Protein AF-A0A357B2I8-F1 (afdb_monomer_lite)

Secondary structure (DSSP, 8-state):
-EEEEEEEE-TT-SS---TT-EEEEEE-TT-SEEEEEEEEEETTTTEEEEEEEEE-SS-STT-EEEEEEEEEEEEEEE---EE----HHHHHHHS-EESPPPSSTTPPPSS-PPP---EE-TTTSSEEEEEEEEETTEEEEEEEEETTSTT--STTTEEEEEE-TT--EEPPPS-EEEEEE-TTSSPPPTTPPPSEEEEEEEE-S-TT--TT-EEEEEEEEEEEEEEEEEEEEESTT----EEEEEEEEETTEEEEEEEEEEETTEEEEEE---S-HHHHHGGGGS-EEEEESS--EE--EEEEEE-STTSPEEEEEE-SS---TTTEEEEEETTEEEE--

Sequence (341 aa):
MAVLYVTLEDTEHLGRVTEDTQLGFTANFMVQSMSYEMIYFDSESGIAAYQIRLGTDDTFNGQSLTLQIGSMRYGGNDLGEIRMGIDLAEAAAEGEHIGEPYSSSIQAPSESLTPGHMADISGTKSAWVSAIGVDHGYLTIQIGQTANSSRFISLYNIRPYLLDADGNRIEPKTFSTGFSTNENLQRPEEGQQSVYDFSEYYFDVDINELDGYTLCFEGTKWNVVTGDWNLDVDFDNLPKTREVTADITVGDVQMTDVVLTISPLGMTLTGNGPLDFDYYCAPMTVNTVLETTDVDIELQSRSGSRSNPEGPFELIWHASAAVDMDSIIAVRIGDNRIELN

Foldseek 3Di:
DDKDKDKDFPPVPPLQQDPPKDWDKDKPDFFPDKDKDFPDADPVGSMTMMIMDTDGPDDCAPHKMKIWGFKMWDDKDKPPKFWDPDLQLVQAVPFDAEDAADPDPQDDFPDDGQFAADADRPPAVFKGFGGWYHTNRWTKTKMKGFPPPACCPDPARKAKWKQAQVGDIFHFPPDKDKAFADPVSHHDDVPDDGGMIMMMTTGDDPSNRCVNMIIIMIGIDIDMDGDTDIDMDDNNPFADKFKDFDWDDQPPATFHRWIWIQHQFGIKIKGWDAQDPCRVCRLVVFWKWFDFQPDIFTFDDWDKDADDRGGMIMITTGTPGGDDPVGGQWMDRHPDTGGRD

pLDDT: mean 85.74, std 10.21, range [46.22, 98.38]

Structure (mmCIF, N/CA/C/O backbone):
data_AF-A0A357B2I8-F1
#
_entry.id   AF-A0A357B2I8-F1
#
loop_
_atom_site.group_PDB
_atom_site.id
_atom_site.type_symbol
_atom_site.label_atom_id
_atom_site.label_alt_id
_atom_site.label_comp_id
_atom_site.label_asym_id
_atom_site.label_entity_id
_atom_site.label_seq_id
_atom_site.pdbx_PDB_ins_code
_atom_site.Cartn_x
_atom_site.Cartn_y
_atom_site.Cartn_z
_atom_site.occupancy
_atom_site.B_iso_or_equiv
_atom_site.auth_seq_id
_atom_site.auth_comp_id
_atom_site.auth_asym_id
_atom_site.auth_atom_id
_atom_site.pdbx_PDB_model_num
ATOM 1 N N . MET A 1 1 ? -0.383 3.870 22.225 1.00 68.62 1 MET A N 1
ATOM 2 C CA . MET A 1 1 ? -1.023 3.281 21.025 1.00 68.62 1 MET A CA 1
ATOM 3 C C . MET A 1 1 ? -2.493 3.664 21.034 1.00 68.62 1 MET A C 1
ATOM 5 O O . MET A 1 1 ? -3.083 3.641 22.105 1.00 68.62 1 MET A O 1
ATOM 9 N N . ALA A 1 2 ? -3.065 4.007 19.883 1.00 75.19 2 ALA A N 1
ATOM 10 C CA . ALA A 1 2 ? -4.501 4.210 19.707 1.00 75.19 2 ALA A CA 1
ATOM 11 C C . ALA A 1 2 ? -5.023 3.275 18.612 1.00 75.19 2 ALA A C 1
ATOM 13 O O . ALA A 1 2 ? -4.292 2.932 17.680 1.00 75.19 2 ALA A O 1
ATOM 14 N N . VAL A 1 3 ? -6.281 2.862 18.740 1.00 79.31 3 VAL A N 1
ATOM 15 C CA . VAL A 1 3 ? -6.985 2.062 17.736 1.00 79.31 3 VAL A CA 1
ATOM 16 C C . VAL A 1 3 ? -8.247 2.809 17.343 1.00 79.31 3 VAL A C 1
ATOM 18 O O . VAL A 1 3 ? -9.031 3.190 18.208 1.00 79.31 3 VAL A O 1
ATOM 21 N N . LEU A 1 4 ? -8.432 3.015 16.044 1.00 82.81 4 LEU A N 1
ATOM 22 C CA . LEU A 1 4 ? -9.587 3.693 15.472 1.00 82.81 4 LEU A CA 1
ATOM 23 C C . LEU A 1 4 ? -10.332 2.731 14.556 1.00 82.81 4 LEU A C 1
ATOM 25 O O . LEU A 1 4 ? -9.709 1.921 13.871 1.00 82.81 4 LEU A O 1
ATOM 29 N N . TYR A 1 5 ? -11.653 2.860 14.529 1.00 85.50 5 TYR A N 1
ATOM 30 C CA . TYR A 1 5 ? -12.513 2.148 13.596 1.00 85.50 5 TYR A CA 1
ATOM 31 C C . TYR A 1 5 ? -13.174 3.182 12.696 1.00 85.50 5 TYR A C 1
ATOM 33 O O . TYR A 1 5 ? -13.874 4.068 13.183 1.00 85.50 5 TYR A O 1
ATOM 41 N N . VAL A 1 6 ? -12.904 3.097 11.397 1.00 87.44 6 VAL A N 1
ATOM 42 C CA . VAL A 1 6 ? -13.391 4.052 10.399 1.00 87.44 6 VAL A CA 1
ATOM 43 C C . VAL A 1 6 ? -14.269 3.309 9.411 1.00 87.44 6 VAL A C 1
ATOM 45 O O . VAL A 1 6 ? -13.824 2.341 8.798 1.00 87.44 6 VAL A O 1
ATOM 48 N N . THR A 1 7 ? -15.510 3.758 9.255 1.00 89.19 7 THR A N 1
ATOM 49 C CA . THR A 1 7 ? -16.427 3.243 8.237 1.00 89.19 7 THR A CA 1
ATOM 50 C C . THR A 1 7 ? -16.421 4.141 7.007 1.00 89.19 7 THR A C 1
ATOM 52 O O . THR A 1 7 ? -16.312 5.363 7.104 1.00 89.19 7 THR A O 1
ATOM 55 N N . LEU A 1 8 ? -16.520 3.516 5.839 1.00 90.06 8 LEU A N 1
ATOM 56 C CA . LEU A 1 8 ? -16.559 4.165 4.539 1.00 90.06 8 LEU A CA 1
ATOM 57 C C . LEU A 1 8 ? -17.748 3.620 3.750 1.00 90.06 8 LEU A C 1
ATOM 59 O O . LEU A 1 8 ? -17.938 2.409 3.690 1.00 90.06 8 LEU A O 1
ATOM 63 N N . GLU A 1 9 ? -18.516 4.514 3.134 1.00 88.69 9 GLU A N 1
ATOM 64 C CA . GLU A 1 9 ? -19.681 4.186 2.313 1.00 88.69 9 GLU A CA 1
ATOM 65 C C . GLU A 1 9 ? -19.603 4.935 0.978 1.00 88.69 9 GLU A C 1
ATOM 67 O O . GLU A 1 9 ? -19.345 6.142 0.940 1.00 88.69 9 GLU A O 1
ATOM 72 N N . ASP A 1 10 ? -19.864 4.228 -0.123 1.00 85.44 10 ASP A N 1
ATOM 73 C CA . ASP A 1 10 ? -20.095 4.858 -1.423 1.00 85.44 10 ASP A CA 1
ATOM 74 C C . ASP A 1 10 ? -21.540 5.372 -1.526 1.00 85.44 10 ASP A C 1
ATOM 76 O O . ASP A 1 10 ? -22.431 4.684 -2.026 1.00 85.44 10 ASP A O 1
ATOM 80 N N . THR A 1 11 ? -21.766 6.608 -1.082 1.00 84.94 11 THR A N 1
ATOM 81 C CA . THR A 1 11 ? -23.103 7.233 -1.012 1.00 84.94 11 THR A CA 1
ATOM 82 C C . THR A 1 11 ? -23.768 7.487 -2.368 1.00 84.94 11 THR A C 1
ATOM 84 O O . THR A 1 11 ? -24.968 7.749 -2.429 1.00 84.94 11 THR A O 1
ATOM 87 N N . GLU A 1 12 ? -23.014 7.418 -3.468 1.00 85.81 12 GLU A N 1
ATOM 88 C CA . GLU A 1 12 ? -23.560 7.520 -4.829 1.00 85.81 12 GLU A CA 1
ATOM 89 C C . GLU A 1 12 ? -23.756 6.140 -5.476 1.00 85.81 12 GLU A C 1
ATOM 91 O O . GLU A 1 12 ? -24.219 6.061 -6.615 1.00 85.81 12 GLU A O 1
ATOM 96 N N . HIS A 1 13 ? -23.408 5.060 -4.767 1.00 82.19 13 HIS A N 1
ATOM 97 C CA . HIS A 1 13 ? -23.508 3.673 -5.224 1.00 82.19 13 HIS A CA 1
ATOM 98 C C . HIS A 1 13 ? -22.835 3.430 -6.589 1.00 82.19 13 HIS A C 1
ATOM 100 O O . HIS A 1 13 ? -23.368 2.730 -7.452 1.00 82.19 13 HIS A O 1
ATOM 106 N N . LEU A 1 14 ? -21.652 4.017 -6.801 1.00 86.12 14 LEU A N 1
ATOM 107 C CA . LEU A 1 14 ? -20.877 3.885 -8.041 1.00 86.12 14 LEU A CA 1
ATOM 108 C C . LEU A 1 14 ? -19.928 2.673 -8.045 1.00 86.12 14 LEU A C 1
ATOM 110 O O . LEU A 1 14 ? -19.236 2.451 -9.038 1.00 86.12 14 LEU A O 1
ATOM 114 N N . GLY A 1 15 ? -19.892 1.889 -6.964 1.00 86.94 15 GLY A N 1
ATOM 115 C CA . GLY A 1 15 ? -19.037 0.707 -6.833 1.00 86.94 15 GLY A CA 1
ATOM 116 C C . GLY A 1 15 ? -17.577 1.050 -6.535 1.00 86.94 15 GLY A C 1
ATOM 117 O O . GLY A 1 15 ? -16.674 0.359 -7.001 1.00 86.94 15 GLY A O 1
ATOM 118 N N . ARG A 1 16 ? -17.338 2.146 -5.803 1.00 87.44 16 ARG A N 1
ATOM 119 C CA . ARG A 1 16 ? -15.991 2.651 -5.477 1.00 87.44 16 ARG A CA 1
ATOM 120 C C . ARG A 1 16 ? -15.396 2.064 -4.199 1.00 87.44 16 ARG A C 1
ATOM 122 O O . ARG A 1 16 ? -14.201 2.218 -3.973 1.00 87.44 16 ARG A O 1
ATOM 129 N N . VAL A 1 17 ? -16.225 1.420 -3.381 1.00 90.25 17 VAL A N 1
ATOM 130 C CA . VAL A 1 17 ? -15.823 0.687 -2.177 1.00 90.25 17 VAL A CA 1
ATOM 131 C C . VAL A 1 17 ? -16.055 -0.798 -2.437 1.00 90.25 17 VAL A C 1
ATOM 133 O O . VAL A 1 17 ? -17.170 -1.227 -2.729 1.00 90.25 17 VAL A O 1
ATOM 136 N N . THR A 1 18 ? -14.978 -1.565 -2.373 1.00 90.31 18 THR A N 1
ATOM 137 C CA . THR A 1 18 ? -14.868 -2.985 -2.738 1.00 90.31 18 THR A CA 1
ATOM 138 C C . THR A 1 18 ? -14.011 -3.722 -1.708 1.00 90.31 18 THR A C 1
ATOM 140 O O . THR A 1 18 ? -13.285 -3.086 -0.944 1.00 90.31 18 THR A O 1
ATOM 143 N N . GLU A 1 19 ? -14.029 -5.058 -1.715 1.00 89.50 19 GLU A N 1
ATOM 144 C CA . GLU A 1 19 ? -13.251 -5.895 -0.780 1.00 89.50 19 GLU A CA 1
ATOM 145 C C . GLU A 1 19 ? -11.731 -5.654 -0.830 1.00 89.50 19 GLU A C 1
ATOM 147 O O . GLU A 1 19 ? -11.019 -5.896 0.140 1.00 89.50 19 GLU A O 1
ATOM 152 N N . ASP A 1 20 ? -11.228 -5.143 -1.952 1.00 88.75 20 ASP A N 1
ATOM 153 C CA . ASP A 1 20 ? -9.815 -4.855 -2.188 1.00 88.75 20 ASP A CA 1
ATOM 154 C C . ASP A 1 20 ? -9.461 -3.367 -2.035 1.00 88.75 20 ASP A C 1
ATOM 156 O O . ASP A 1 20 ? -8.362 -2.942 -2.399 1.00 88.75 20 ASP A O 1
ATOM 160 N N . THR A 1 21 ? -10.377 -2.556 -1.496 1.00 90.06 21 THR A N 1
ATOM 161 C CA . THR A 1 21 ? -10.167 -1.113 -1.371 1.00 90.06 21 THR A CA 1
ATOM 162 C C . THR A 1 21 ? -9.029 -0.775 -0.405 1.00 90.06 21 THR A C 1
ATOM 164 O O . THR A 1 21 ? -9.060 -1.113 0.781 1.00 90.06 21 THR A O 1
ATOM 167 N N . GLN A 1 22 ? -8.047 -0.019 -0.899 1.00 86.62 22 GLN A N 1
ATOM 168 C CA . GLN A 1 22 ? -6.899 0.478 -0.141 1.00 86.62 22 GLN A CA 1
ATOM 169 C C . GLN A 1 22 ? -6.965 1.996 0.028 1.00 86.62 22 GLN A C 1
ATOM 171 O O . GLN A 1 22 ? -7.193 2.731 -0.936 1.00 86.62 22 GLN A O 1
ATOM 176 N N . LEU A 1 23 ? -6.676 2.476 1.237 1.00 87.06 23 LEU A N 1
ATOM 177 C CA . LEU A 1 23 ? -6.752 3.892 1.591 1.00 87.06 23 LEU A CA 1
ATOM 178 C C . LEU A 1 23 ? -5.360 4.512 1.757 1.00 87.06 23 LEU A C 1
ATOM 180 O O . LEU A 1 23 ? -4.478 3.976 2.425 1.00 87.06 23 LEU A O 1
ATOM 184 N N . GLY A 1 24 ? -5.154 5.674 1.148 1.00 84.31 24 GLY A N 1
ATOM 185 C CA . GLY A 1 24 ? -3.958 6.490 1.325 1.00 84.31 24 GLY A CA 1
ATOM 186 C C . GLY A 1 24 ? -4.115 7.420 2.521 1.00 84.31 24 GLY A C 1
ATOM 187 O O . GLY A 1 24 ? -4.506 8.572 2.336 1.00 84.31 24 GLY A O 1
ATOM 188 N N . PHE A 1 25 ? -3.819 6.918 3.720 1.00 82.44 25 PHE A N 1
ATOM 189 C CA . PHE A 1 25 ? -3.847 7.709 4.949 1.00 82.44 25 PHE A CA 1
ATOM 190 C C . PHE A 1 25 ? -2.571 8.535 5.142 1.00 82.44 25 PHE A C 1
ATOM 192 O O . PHE A 1 25 ? -1.455 8.039 4.977 1.00 82.44 25 PHE A O 1
ATOM 199 N N . THR A 1 26 ? -2.746 9.766 5.604 1.00 81.50 26 THR A N 1
ATOM 200 C CA . THR A 1 26 ? -1.716 10.613 6.204 1.00 81.50 26 THR A CA 1
ATOM 201 C C . THR A 1 26 ? -2.218 11.120 7.553 1.00 81.50 26 THR A C 1
ATOM 203 O O . THR A 1 26 ? -3.406 11.356 7.750 1.00 81.50 26 THR A O 1
ATOM 206 N N . ALA A 1 27 ? -1.310 11.261 8.510 1.00 80.19 27 ALA A N 1
ATOM 207 C CA . ALA A 1 27 ? -1.605 11.771 9.843 1.00 80.19 27 ALA A CA 1
ATOM 208 C C . ALA A 1 27 ? -0.784 13.036 10.102 1.00 80.19 27 ALA A C 1
ATOM 210 O O . ALA A 1 27 ? 0.284 13.222 9.512 1.00 80.19 27 ALA A O 1
ATOM 211 N N . ASN A 1 28 ? -1.260 13.896 11.002 1.00 72.75 28 ASN A N 1
ATOM 212 C CA . ASN A 1 28 ? -0.449 15.000 11.505 1.00 72.75 28 ASN A CA 1
ATOM 213 C C . ASN A 1 28 ? 0.726 14.494 12.387 1.00 72.75 28 ASN A C 1
ATOM 215 O O . ASN A 1 28 ? 0.842 13.311 12.708 1.00 72.75 28 ASN A O 1
ATOM 219 N N . PHE A 1 29 ? 1.636 15.409 12.734 1.00 65.25 29 PHE A N 1
ATOM 220 C CA . PHE A 1 29 ? 3.033 15.184 13.151 1.00 65.25 29 PHE A CA 1
ATOM 221 C C . PHE A 1 29 ? 3.310 14.264 14.362 1.00 65.25 29 PHE A C 1
ATOM 223 O O . PHE A 1 29 ? 4.476 14.025 14.666 1.00 65.25 29 PHE A O 1
ATOM 230 N N . MET A 1 30 ? 2.298 13.762 15.071 1.00 69.56 30 MET A N 1
ATOM 231 C CA . MET A 1 30 ? 2.499 12.970 16.294 1.00 69.56 30 MET A CA 1
ATOM 232 C C . MET A 1 30 ? 2.539 11.454 16.078 1.00 69.56 30 MET A C 1
ATOM 234 O O . MET A 1 30 ? 2.928 10.712 16.984 1.00 69.56 30 MET A O 1
ATOM 238 N N . VAL A 1 31 ? 2.131 10.978 14.902 1.00 71.31 31 VAL A N 1
ATOM 239 C CA . VAL A 1 31 ? 2.070 9.545 14.597 1.00 71.31 31 VAL A CA 1
ATOM 240 C C . VAL A 1 31 ? 3.423 9.070 14.064 1.00 71.31 31 VAL A C 1
ATOM 242 O O . VAL A 1 31 ? 3.827 9.431 12.963 1.00 71.31 31 VAL A O 1
ATOM 245 N N . GLN A 1 32 ? 4.110 8.234 14.845 1.00 76.38 32 GLN A N 1
ATOM 246 C CA . GLN A 1 32 ? 5.390 7.610 14.474 1.00 76.38 32 GLN A CA 1
ATOM 247 C C . GLN A 1 32 ? 5.194 6.323 13.668 1.00 76.38 32 GLN A C 1
ATOM 249 O O . GLN A 1 32 ? 6.050 5.926 12.880 1.00 76.38 32 GLN A O 1
ATOM 254 N N . SER A 1 33 ? 4.062 5.645 13.862 1.00 76.44 33 SER A N 1
ATOM 255 C CA . SER A 1 33 ? 3.697 4.469 13.074 1.00 76.44 33 SER A CA 1
ATOM 256 C C . SER A 1 33 ? 2.195 4.397 12.862 1.00 76.44 33 SER A C 1
ATOM 258 O O . SER A 1 33 ? 1.404 4.723 13.746 1.00 76.44 33 SER A O 1
ATOM 260 N N . MET A 1 34 ? 1.804 3.953 11.674 1.00 81.25 34 MET A N 1
ATOM 261 C CA . MET A 1 34 ? 0.415 3.739 11.306 1.00 81.25 34 MET A CA 1
ATOM 262 C C . MET A 1 34 ? 0.311 2.452 10.503 1.00 81.25 34 MET A C 1
ATOM 264 O O . MET A 1 34 ? 1.085 2.222 9.576 1.00 81.25 34 MET A O 1
ATOM 268 N N . SER A 1 35 ? -0.664 1.628 10.856 1.00 78.75 35 SER A N 1
ATOM 269 C CA . SER A 1 35 ? -1.096 0.489 10.051 1.00 78.75 35 SER A CA 1
ATOM 270 C C . SER A 1 35 ? -2.612 0.483 9.991 1.00 78.75 35 SER A C 1
ATOM 272 O O . SER A 1 35 ? -3.271 1.022 10.883 1.00 78.75 35 SER A O 1
ATOM 274 N N . TYR A 1 36 ? -3.166 -0.093 8.935 1.00 81.62 36 TYR A N 1
ATOM 275 C CA . TYR A 1 36 ? -4.603 -0.233 8.793 1.00 81.62 36 TYR A CA 1
ATOM 276 C C . TYR A 1 36 ? -4.944 -1.553 8.110 1.00 81.62 36 TYR A C 1
ATOM 278 O O . TYR A 1 36 ? -4.171 -2.063 7.300 1.00 81.62 36 TYR A O 1
ATOM 286 N N . GLU A 1 37 ? -6.111 -2.084 8.442 1.00 84.31 37 GLU A N 1
ATOM 287 C CA . GLU A 1 37 ? -6.660 -3.312 7.877 1.00 84.31 37 GLU A CA 1
ATOM 288 C C . GLU A 1 37 ? -8.165 -3.138 7.660 1.00 84.31 37 GLU A C 1
ATOM 290 O O . GLU A 1 37 ? -8.850 -2.548 8.496 1.00 84.31 37 GLU A O 1
ATOM 295 N N . MET A 1 38 ? -8.686 -3.611 6.527 1.00 86.19 38 MET A N 1
ATOM 296 C CA . MET A 1 38 ? -10.132 -3.718 6.334 1.00 86.19 38 MET A CA 1
ATOM 297 C C . MET A 1 38 ? -10.620 -4.928 7.131 1.00 86.19 38 MET A C 1
ATOM 299 O O . MET A 1 38 ? -10.156 -6.042 6.908 1.00 86.19 38 MET A O 1
ATOM 303 N N . ILE A 1 39 ? -11.538 -4.704 8.068 1.00 86.00 39 ILE A N 1
ATOM 304 C CA . ILE A 1 39 ? -12.049 -5.743 8.977 1.00 86.00 39 ILE A CA 1
ATOM 305 C C . ILE A 1 39 ? -13.468 -6.193 8.626 1.00 86.00 39 ILE A C 1
ATOM 307 O O . ILE A 1 39 ? -13.940 -7.207 9.134 1.00 86.00 39 ILE A O 1
ATOM 311 N N . TYR A 1 40 ? -14.163 -5.426 7.787 1.00 87.12 40 TYR A N 1
ATOM 312 C CA . TYR A 1 40 ? -15.523 -5.709 7.355 1.00 87.12 40 TYR A CA 1
ATOM 313 C C . TYR A 1 40 ? -15.775 -5.091 5.984 1.00 87.12 40 TYR A C 1
ATOM 315 O O . TYR A 1 40 ? -15.355 -3.960 5.733 1.00 87.12 40 TYR A O 1
ATOM 323 N N . PHE A 1 41 ? -16.505 -5.813 5.138 1.00 88.81 41 PHE A N 1
ATOM 324 C CA . PHE A 1 41 ? -17.038 -5.315 3.879 1.00 88.81 41 PHE A CA 1
ATOM 325 C C . PHE A 1 41 ? -18.410 -5.935 3.619 1.00 88.81 41 PHE A C 1
ATOM 327 O O . PHE A 1 41 ? -18.574 -7.152 3.707 1.00 88.81 41 PHE A O 1
ATOM 334 N N . ASP A 1 42 ? -19.378 -5.091 3.284 1.00 86.81 42 ASP A N 1
ATOM 335 C CA . ASP A 1 42 ? -20.696 -5.492 2.812 1.00 86.81 42 ASP A CA 1
ATOM 336 C C . ASP A 1 42 ? -20.830 -5.171 1.324 1.00 86.81 42 ASP A C 1
ATOM 338 O O . ASP A 1 42 ? -20.922 -4.009 0.921 1.00 86.81 42 ASP A O 1
ATOM 342 N N . SER A 1 43 ? -20.872 -6.222 0.507 1.00 85.81 43 SER A N 1
ATOM 343 C CA . SER A 1 43 ? -21.002 -6.100 -0.942 1.00 85.81 43 SER A CA 1
ATOM 344 C C . SER A 1 43 ? -22.359 -5.566 -1.403 1.00 85.81 43 SER A C 1
ATOM 346 O O . SER A 1 43 ? -22.446 -5.069 -2.523 1.00 85.81 43 SER A O 1
ATOM 348 N N . GLU A 1 44 ? -23.421 -5.695 -0.598 1.00 84.62 44 GLU A N 1
ATOM 349 C CA . GLU A 1 44 ? -24.754 -5.207 -0.970 1.00 84.62 44 GLU A CA 1
ATOM 350 C C . GLU A 1 44 ? -24.880 -3.699 -0.746 1.00 84.62 44 GLU A C 1
ATOM 352 O O . GLU A 1 44 ? -25.412 -2.993 -1.604 1.00 84.62 44 GLU A O 1
ATOM 357 N N . SER A 1 45 ? -24.380 -3.201 0.388 1.00 82.44 45 SER A N 1
ATOM 358 C CA . SER A 1 45 ? -24.450 -1.775 0.732 1.00 82.44 45 SER A CA 1
ATOM 359 C C . SER A 1 45 ? -23.244 -0.957 0.259 1.00 82.44 45 SER A C 1
ATOM 361 O O . SER A 1 45 ? -23.352 0.262 0.138 1.00 82.44 45 SER A O 1
ATOM 363 N N . GLY A 1 46 ? -22.106 -1.592 -0.043 1.00 84.81 46 GLY A N 1
ATOM 364 C CA . GLY A 1 46 ? -20.864 -0.887 -0.378 1.00 84.81 46 GLY A CA 1
ATOM 365 C C . GLY A 1 46 ? -20.226 -0.209 0.837 1.00 84.81 46 GLY A C 1
ATOM 366 O O . GLY A 1 46 ? -19.574 0.828 0.693 1.00 84.81 46 GLY A O 1
ATOM 367 N N . ILE A 1 47 ? -20.441 -0.772 2.030 1.00 89.19 47 ILE A N 1
ATOM 368 C CA . ILE A 1 47 ? -19.873 -0.286 3.289 1.00 89.19 47 ILE A CA 1
ATOM 369 C C . ILE A 1 47 ? -18.640 -1.117 3.642 1.00 89.19 47 ILE A C 1
ATOM 371 O O . ILE A 1 47 ? -18.710 -2.342 3.723 1.00 89.19 47 ILE A O 1
ATOM 375 N N . ALA A 1 48 ? -17.524 -0.447 3.917 1.00 90.81 48 ALA A N 1
ATOM 376 C CA . ALA A 1 48 ? -16.319 -1.057 4.471 1.00 90.81 48 ALA A CA 1
ATOM 377 C C . ALA A 1 48 ? -15.999 -0.469 5.848 1.00 90.81 48 ALA A C 1
ATOM 379 O O . ALA A 1 48 ? -16.215 0.719 6.087 1.00 90.81 48 ALA A O 1
ATOM 380 N N . ALA A 1 49 ? -15.450 -1.283 6.749 1.00 90.56 49 ALA A N 1
ATOM 381 C CA . ALA A 1 49 ? -14.879 -0.811 8.005 1.00 90.56 49 ALA A CA 1
ATOM 382 C C . ALA A 1 49 ? -13.388 -1.139 8.069 1.00 90.56 49 ALA A C 1
ATOM 384 O O . ALA A 1 49 ? -12.963 -2.253 7.757 1.00 90.56 49 ALA A O 1
ATOM 385 N N . TYR A 1 50 ? -12.610 -0.165 8.523 1.00 88.88 50 TYR A N 1
ATOM 386 C CA . TYR A 1 50 ? -11.170 -0.256 8.688 1.00 88.88 50 TYR A CA 1
ATOM 387 C C . TYR A 1 50 ? -10.801 -0.122 10.154 1.00 88.88 50 TYR A C 1
ATOM 389 O O . TYR A 1 50 ? -11.272 0.786 10.838 1.00 88.88 50 TYR A O 1
ATOM 397 N N . GLN A 1 51 ? -9.905 -0.986 10.612 1.00 85.06 51 GLN A N 1
ATOM 398 C CA . GLN A 1 51 ? -9.184 -0.796 11.856 1.00 85.06 51 GLN A CA 1
ATOM 399 C C . GLN A 1 51 ? -7.866 -0.089 11.552 1.00 85.06 51 GLN A C 1
ATOM 401 O O . GLN A 1 51 ? -7.077 -0.567 10.743 1.00 85.06 51 GLN A O 1
ATOM 406 N N . ILE A 1 52 ? -7.608 1.032 12.218 1.00 87.12 52 ILE A N 1
ATOM 407 C CA . ILE A 1 52 ? -6.368 1.801 12.098 1.00 87.12 52 ILE A CA 1
ATOM 408 C C . ILE A 1 52 ? -5.651 1.753 13.443 1.00 87.12 52 ILE A C 1
ATOM 410 O O . ILE A 1 52 ? -6.225 2.100 14.474 1.00 87.12 52 ILE A O 1
ATOM 414 N N . ARG A 1 53 ? -4.388 1.331 13.442 1.00 80.88 53 ARG A N 1
ATOM 415 C CA . ARG A 1 53 ? -3.531 1.285 14.630 1.00 80.88 53 ARG A CA 1
ATOM 416 C C . ARG A 1 53 ? -2.479 2.373 14.520 1.00 80.88 53 ARG A C 1
ATOM 418 O O . ARG A 1 53 ? -1.731 2.417 13.543 1.00 80.88 53 ARG A O 1
ATOM 425 N N . LEU A 1 54 ? -2.421 3.219 15.540 1.00 81.62 54 LEU A N 1
ATOM 426 C CA . LEU A 1 54 ? -1.536 4.372 15.612 1.00 81.62 54 LEU A CA 1
ATOM 427 C C . LEU A 1 54 ? -0.553 4.213 16.770 1.00 81.62 54 LEU A C 1
ATOM 429 O O . LEU A 1 54 ? -0.943 3.982 17.921 1.00 81.62 54 LEU A O 1
ATOM 433 N N . GLY A 1 55 ? 0.730 4.370 16.468 1.00 73.25 55 GLY A N 1
ATOM 434 C CA . GLY A 1 55 ? 1.809 4.444 17.440 1.00 73.25 55 GLY A CA 1
ATOM 435 C C . GLY A 1 55 ? 2.349 5.864 17.561 1.00 73.25 55 GLY A C 1
ATOM 436 O O . GLY A 1 55 ? 2.527 6.565 16.565 1.00 73.25 55 GLY A O 1
ATOM 437 N N . THR A 1 56 ? 2.632 6.266 18.793 1.00 75.75 56 THR A N 1
ATOM 438 C CA . THR A 1 56 ? 3.371 7.483 19.132 1.00 75.75 56 THR A CA 1
ATOM 439 C C . THR A 1 56 ? 4.344 7.157 20.266 1.00 75.75 56 THR A C 1
ATOM 441 O O . THR A 1 56 ? 4.109 6.196 21.005 1.00 75.75 56 THR A O 1
ATOM 444 N N . ASP A 1 57 ? 5.416 7.938 20.382 1.00 72.50 57 ASP A N 1
ATOM 445 C CA . ASP A 1 57 ? 6.375 7.853 21.492 1.00 72.50 57 ASP A CA 1
ATOM 446 C C . ASP A 1 57 ? 5.902 8.642 22.731 1.00 72.50 57 ASP A C 1
ATOM 448 O O . ASP A 1 57 ? 6.518 8.554 23.792 1.00 72.50 57 ASP A O 1
ATOM 452 N N . ASP A 1 58 ? 4.811 9.405 22.600 1.00 76.88 58 ASP A N 1
ATOM 453 C CA . ASP A 1 58 ? 4.161 10.158 23.679 1.00 76.88 58 ASP A CA 1
ATOM 454 C C . ASP A 1 58 ? 2.765 9.565 23.991 1.00 76.88 58 ASP A C 1
ATOM 456 O O . ASP A 1 58 ? 2.494 8.383 23.756 1.00 76.88 58 ASP A O 1
ATOM 460 N N . THR A 1 59 ? 1.855 10.369 24.533 1.00 70.88 59 THR A N 1
ATOM 461 C CA . THR A 1 59 ? 0.454 10.019 24.763 1.00 70.88 59 THR A CA 1
ATOM 462 C C . THR A 1 59 ? -0.480 10.664 23.740 1.00 70.88 59 THR A C 1
ATOM 464 O O . THR A 1 59 ? -0.265 11.787 23.291 1.00 70.88 59 THR A O 1
ATOM 467 N N . PHE A 1 60 ? -1.560 9.958 23.397 1.00 76.19 60 PHE A N 1
ATOM 468 C CA . PHE A 1 60 ? -2.673 10.537 22.639 1.00 76.19 60 PHE A CA 1
ATOM 469 C C . PHE A 1 60 ? -3.656 11.307 23.540 1.00 76.19 60 PHE A C 1
ATOM 471 O O . PHE A 1 60 ? -4.452 12.081 23.031 1.00 76.19 60 PHE A O 1
ATOM 478 N N . ASN A 1 61 ? -3.609 11.133 24.865 1.00 73.69 61 ASN A N 1
ATOM 479 C CA . ASN A 1 61 ? -4.502 11.843 25.792 1.00 73.69 61 ASN A CA 1
ATOM 480 C C . ASN A 1 61 ? -4.177 13.345 25.799 1.00 73.69 61 ASN A C 1
ATOM 482 O O . ASN A 1 61 ? -3.002 13.702 25.904 1.00 73.69 61 ASN A O 1
ATOM 486 N N . GLY A 1 62 ? -5.174 14.231 25.774 1.00 74.56 62 GLY A N 1
ATOM 487 C CA . GLY A 1 62 ? -4.9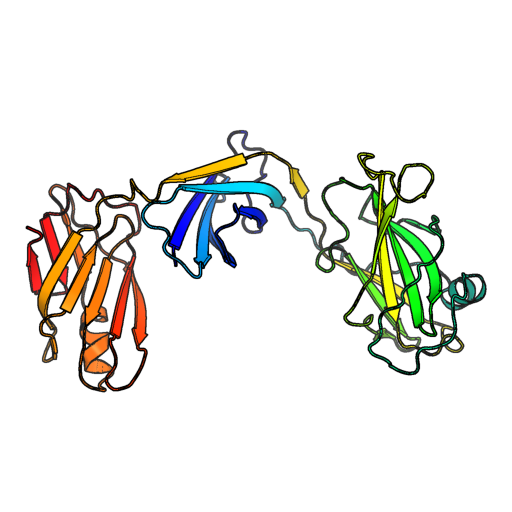17 15.676 25.705 1.00 74.56 62 GLY A CA 1
ATOM 488 C C . GLY A 1 62 ? -4.830 16.223 24.281 1.00 74.56 62 GLY A C 1
ATOM 489 O O . GLY A 1 62 ? -4.414 17.369 24.113 1.00 74.56 62 GLY A O 1
ATOM 490 N N . GLN A 1 63 ? -5.046 15.389 23.257 1.00 80.50 63 GLN A N 1
ATOM 491 C CA . GLN A 1 63 ? -4.589 15.669 21.897 1.00 80.50 63 GLN A CA 1
ATOM 492 C C . GLN A 1 63 ? -5.701 15.489 20.869 1.00 80.50 63 GLN A C 1
ATOM 494 O O . GLN A 1 63 ? -6.594 14.657 21.010 1.00 80.50 63 GLN A O 1
ATOM 499 N N . SER A 1 64 ? -5.594 16.234 19.772 1.00 83.06 64 SER A N 1
ATOM 500 C CA . SER A 1 64 ? -6.435 16.046 18.594 1.00 83.06 64 SER A CA 1
ATOM 501 C C . SER A 1 64 ? -5.582 15.601 17.412 1.00 83.06 64 SER A C 1
ATOM 503 O O . SER A 1 64 ? -4.491 16.123 17.161 1.00 83.06 64 SER A O 1
ATOM 505 N N . LEU A 1 65 ? -6.093 14.633 16.667 1.00 86.44 65 LEU A N 1
ATOM 506 C CA . LEU A 1 65 ? -5.463 14.070 15.485 1.00 86.44 65 LEU A CA 1
ATOM 507 C C . LEU A 1 65 ? -6.362 14.305 14.280 1.00 86.44 65 LEU A C 1
ATOM 509 O O . LEU A 1 65 ? -7.518 13.907 14.295 1.00 86.44 65 LEU A O 1
ATOM 513 N N . THR A 1 66 ? -5.805 14.853 13.207 1.00 88.69 66 THR A N 1
ATOM 514 C CA . THR A 1 66 ? -6.455 14.815 11.895 1.00 88.69 66 THR A CA 1
ATOM 515 C C . THR A 1 66 ? -5.844 13.679 11.086 1.00 88.69 66 THR A C 1
ATOM 517 O O . THR A 1 66 ? -4.641 13.689 10.800 1.00 88.69 66 THR A O 1
ATOM 520 N N . LEU A 1 67 ? -6.670 12.699 10.727 1.00 88.75 67 LEU A N 1
ATOM 521 C CA . LEU A 1 67 ? -6.354 11.697 9.717 1.00 88.75 67 LEU A CA 1
ATOM 522 C C . LEU A 1 67 ? -6.885 12.178 8.371 1.00 88.75 67 LEU A C 1
ATOM 524 O O . LEU A 1 67 ? -8.091 12.316 8.189 1.00 88.75 67 LEU A O 1
ATOM 528 N N . GLN A 1 68 ? -5.990 12.411 7.423 1.00 89.56 68 GLN A N 1
ATOM 529 C CA . GLN A 1 68 ? -6.346 12.744 6.054 1.00 89.56 68 GLN A CA 1
ATOM 530 C C . GLN A 1 68 ? -6.329 11.471 5.205 1.00 89.56 68 GLN A C 1
ATOM 532 O O . GLN A 1 68 ? -5.368 10.704 5.214 1.00 89.56 68 GLN A O 1
ATOM 537 N N . ILE A 1 69 ? -7.393 11.250 4.443 1.00 89.31 69 ILE A N 1
ATOM 538 C CA . ILE A 1 69 ? -7.448 10.255 3.377 1.00 89.31 69 ILE A CA 1
ATOM 539 C C . ILE A 1 69 ? -7.263 11.033 2.079 1.00 89.31 69 ILE A C 1
ATOM 541 O O . ILE A 1 69 ? -8.171 11.732 1.643 1.00 89.31 69 ILE A O 1
ATOM 545 N N . GLY A 1 70 ? -6.073 10.947 1.484 1.00 84.25 70 GLY A N 1
ATOM 546 C CA . GLY A 1 70 ? -5.752 11.670 0.245 1.00 84.25 70 GLY A CA 1
ATOM 547 C C . GLY A 1 70 ? -6.149 10.911 -1.025 1.00 84.25 70 GLY A C 1
ATOM 548 O O . GLY A 1 70 ? -6.280 11.478 -2.112 1.00 84.25 70 GLY A O 1
ATOM 549 N N . SER A 1 71 ? -6.304 9.590 -0.915 1.00 86.00 71 SER A N 1
ATOM 550 C CA . SER A 1 71 ? -6.687 8.741 -2.041 1.00 86.00 71 SER A CA 1
ATOM 551 C C . SER A 1 71 ? -7.302 7.422 -1.595 1.00 86.00 71 SER A C 1
ATOM 553 O O . SER A 1 71 ? -7.034 6.930 -0.500 1.00 86.00 71 SER A O 1
ATOM 555 N N . MET A 1 72 ? -8.087 6.834 -2.485 1.00 87.44 72 MET A N 1
ATOM 556 C CA . MET A 1 72 ? -8.659 5.502 -2.370 1.00 87.44 72 MET A CA 1
ATOM 557 C C . MET A 1 72 ? -8.395 4.743 -3.665 1.00 87.44 72 MET A C 1
ATOM 559 O O . MET A 1 72 ? -8.623 5.289 -4.744 1.00 87.44 72 MET A O 1
ATOM 563 N N . ARG A 1 73 ? -7.921 3.501 -3.565 1.00 87.56 73 ARG A N 1
ATOM 564 C CA . ARG A 1 73 ? -7.675 2.593 -4.694 1.00 87.56 73 ARG A CA 1
ATOM 565 C C . ARG A 1 73 ? -8.599 1.389 -4.584 1.00 87.56 73 ARG A C 1
ATOM 567 O O . ARG A 1 73 ? -8.718 0.864 -3.487 1.00 87.56 73 ARG A O 1
ATOM 574 N N . TYR A 1 74 ? -9.226 0.965 -5.676 1.00 88.31 74 TYR A N 1
ATOM 575 C CA . TYR A 1 74 ? -10.218 -0.119 -5.672 1.00 88.31 74 TYR A CA 1
ATOM 576 C C . TYR A 1 74 ? -10.299 -0.836 -7.027 1.00 88.31 74 TYR A C 1
ATOM 578 O O . TYR A 1 74 ? -9.901 -0.278 -8.061 1.00 88.31 74 TYR A O 1
ATOM 586 N N . GLY A 1 75 ? -10.831 -2.062 -7.030 1.00 86.88 75 GLY A N 1
ATOM 587 C CA . GLY A 1 75 ? -11.049 -2.847 -8.247 1.00 86.88 75 GLY A CA 1
ATOM 588 C C . GLY A 1 75 ? -9.745 -3.185 -8.967 1.00 86.88 75 GL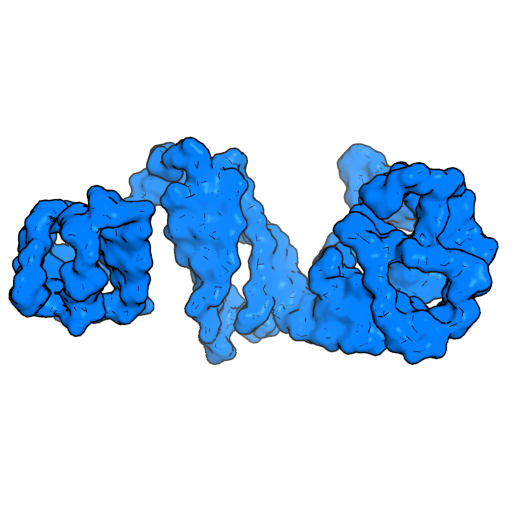Y A C 1
ATOM 589 O O . GLY A 1 75 ? -9.623 -2.958 -10.173 1.00 86.88 75 GLY A O 1
ATOM 590 N N . GLY A 1 76 ? -8.767 -3.660 -8.202 1.00 86.62 76 GLY A N 1
ATOM 591 C CA . GLY A 1 76 ? -7.483 -4.141 -8.666 1.00 86.62 76 GLY A CA 1
ATOM 592 C C . GLY A 1 76 ? -7.667 -5.251 -9.690 1.00 86.62 76 GLY A C 1
ATOM 593 O O . GLY A 1 76 ? -8.187 -6.322 -9.392 1.00 86.62 76 GLY A O 1
ATOM 594 N N . ASN A 1 77 ? -7.227 -4.995 -10.915 1.00 85.12 77 ASN A N 1
ATOM 595 C CA . ASN A 1 77 ? -7.233 -5.974 -11.985 1.00 85.12 77 ASN A CA 1
ATOM 596 C C . ASN A 1 77 ? -5.800 -6.325 -12.370 1.00 85.12 77 ASN A C 1
ATOM 598 O O . ASN A 1 77 ? -5.033 -5.446 -12.773 1.00 85.12 77 ASN A O 1
ATOM 602 N N . ASP A 1 78 ? -5.462 -7.606 -12.273 1.00 88.00 78 ASP A N 1
ATOM 603 C CA . ASP A 1 78 ? -4.182 -8.120 -12.744 1.00 88.00 78 ASP A CA 1
ATOM 604 C C . ASP A 1 78 ? -4.030 -7.833 -14.245 1.00 88.00 78 ASP A C 1
ATOM 606 O O . ASP A 1 78 ? -4.938 -8.067 -15.052 1.00 88.00 78 ASP A O 1
ATOM 610 N N . LEU A 1 79 ? -2.892 -7.254 -14.609 1.00 86.62 79 LEU A N 1
ATOM 611 C CA . LEU A 1 79 ? -2.533 -6.995 -15.997 1.00 86.62 79 LEU A CA 1
ATOM 612 C C . LEU A 1 79 ? -2.001 -8.256 -16.690 1.00 86.62 79 LEU A C 1
ATOM 614 O O . LEU A 1 79 ? -1.953 -8.291 -17.921 1.00 86.62 79 LEU A O 1
ATOM 618 N N . GLY A 1 80 ? -1.640 -9.282 -15.917 1.00 89.50 80 GLY A N 1
ATOM 619 C CA . GLY A 1 80 ? -0.918 -10.446 -16.397 1.00 89.50 80 GLY A CA 1
ATOM 620 C C . GLY A 1 80 ? 0.477 -10.079 -16.905 1.00 89.50 80 GLY A C 1
ATOM 621 O O . GLY A 1 80 ? 0.996 -8.987 -16.669 1.00 89.50 80 GLY A O 1
ATOM 622 N N . GLU A 1 81 ? 1.086 -11.014 -17.628 1.00 93.69 81 GLU A N 1
ATOM 623 C CA . GLU A 1 81 ? 2.366 -10.794 -18.295 1.00 93.69 81 GLU A CA 1
ATOM 624 C C . GLU A 1 81 ? 2.177 -9.958 -19.568 1.00 93.69 81 GLU A C 1
ATOM 626 O O . GLU A 1 81 ? 1.476 -10.351 -20.504 1.00 93.69 81 GLU A O 1
ATOM 631 N N . ILE A 1 82 ? 2.864 -8.821 -19.625 1.00 94.12 82 ILE A N 1
ATOM 632 C CA . ILE A 1 82 ? 2.947 -7.960 -20.802 1.00 94.12 82 ILE A CA 1
ATOM 633 C C . ILE A 1 82 ? 4.352 -8.101 -21.380 1.00 94.12 82 ILE A C 1
ATOM 635 O O . ILE A 1 82 ? 5.305 -7.549 -20.835 1.00 94.12 82 ILE A O 1
ATOM 639 N N . ARG A 1 83 ? 4.489 -8.817 -22.499 1.00 96.12 83 ARG A N 1
ATOM 640 C CA . ARG A 1 83 ? 5.758 -8.913 -23.236 1.00 96.12 83 ARG A CA 1
ATOM 641 C C . ARG A 1 83 ? 5.928 -7.721 -24.161 1.00 96.12 83 ARG A C 1
ATOM 643 O O . ARG A 1 83 ? 5.062 -7.458 -24.998 1.00 96.12 83 ARG A O 1
ATOM 650 N N . MET A 1 84 ? 7.060 -7.042 -24.056 1.00 96.19 84 MET A N 1
ATOM 651 C CA . MET A 1 84 ? 7.410 -5.968 -24.972 1.00 96.19 84 MET A CA 1
ATOM 652 C C . MET A 1 84 ? 8.050 -6.539 -26.232 1.00 96.19 84 MET A C 1
ATOM 654 O O . MET A 1 84 ? 8.957 -7.361 -26.162 1.00 96.19 84 MET A O 1
ATOM 658 N N . GLY A 1 85 ? 7.615 -6.059 -27.396 1.00 94.56 85 GLY A N 1
ATOM 659 C CA . GLY A 1 85 ? 8.264 -6.342 -28.680 1.00 94.56 85 GLY A CA 1
ATOM 660 C C . GLY A 1 85 ? 9.472 -5.440 -28.943 1.00 94.56 85 GLY A C 1
ATOM 661 O O . GLY A 1 85 ? 9.610 -4.946 -30.056 1.00 94.56 85 GLY A O 1
ATOM 662 N N . ILE A 1 86 ? 10.268 -5.153 -27.911 1.00 95.94 86 ILE A N 1
ATOM 663 C CA . ILE A 1 86 ? 11.476 -4.327 -28.002 1.00 95.94 86 ILE A CA 1
ATOM 664 C C . ILE A 1 86 ? 12.668 -5.270 -28.151 1.00 95.94 86 ILE A C 1
ATOM 666 O O . ILE A 1 86 ? 12.817 -6.182 -27.337 1.00 95.94 86 ILE A O 1
ATOM 670 N N . ASP A 1 87 ? 13.508 -5.042 -29.160 1.00 96.56 87 ASP A N 1
ATOM 671 C CA . ASP A 1 87 ? 14.826 -5.670 -29.225 1.00 96.56 87 ASP A CA 1
ATOM 672 C C . ASP A 1 87 ? 15.695 -5.063 -28.119 1.00 96.56 87 ASP A C 1
ATOM 674 O O . ASP A 1 87 ? 16.112 -3.907 -28.193 1.00 96.56 87 ASP A O 1
ATOM 678 N N . LEU A 1 88 ? 15.875 -5.815 -27.032 1.00 96.62 88 LEU A N 1
ATOM 679 C CA . LEU A 1 88 ? 16.534 -5.311 -25.834 1.00 96.62 88 LEU A CA 1
ATOM 680 C C . LEU A 1 88 ? 18.030 -5.069 -26.061 1.00 96.62 88 LEU A C 1
ATOM 682 O O . LEU A 1 88 ? 18.581 -4.139 -25.475 1.00 96.62 88 LEU A O 1
ATOM 686 N N . ALA A 1 89 ? 18.667 -5.877 -26.913 1.00 96.44 89 ALA A N 1
ATOM 687 C CA . ALA A 1 89 ? 20.080 -5.746 -27.239 1.00 96.44 89 ALA A CA 1
ATOM 688 C C . ALA A 1 89 ? 20.326 -4.481 -28.071 1.00 96.44 89 ALA A C 1
ATOM 690 O O . ALA A 1 89 ? 21.184 -3.671 -27.716 1.00 96.44 89 ALA A O 1
ATOM 691 N N . GLU A 1 90 ? 19.526 -4.265 -29.121 1.00 96.81 90 GLU A N 1
ATOM 692 C CA . GLU A 1 90 ? 19.582 -3.041 -29.932 1.00 96.81 90 GLU A CA 1
ATOM 693 C C . GLU A 1 90 ? 19.263 -1.806 -29.078 1.00 96.81 90 GLU A C 1
ATOM 695 O O . GLU A 1 90 ? 20.036 -0.850 -29.055 1.00 96.81 90 GLU A O 1
ATOM 700 N N . ALA A 1 91 ? 18.186 -1.856 -28.287 1.00 97.00 91 ALA A N 1
ATOM 701 C CA . ALA A 1 91 ? 17.774 -0.750 -27.428 1.00 97.00 91 ALA A CA 1
ATOM 702 C C . ALA A 1 91 ? 18.835 -0.364 -26.383 1.00 97.00 91 ALA A C 1
ATOM 704 O O . ALA A 1 91 ? 19.052 0.821 -26.144 1.00 97.00 91 ALA A O 1
ATOM 705 N N . ALA A 1 92 ? 19.509 -1.337 -25.763 1.00 97.00 92 ALA A N 1
ATOM 706 C CA . ALA A 1 92 ? 20.583 -1.066 -24.807 1.00 97.00 92 ALA A CA 1
ATOM 707 C C . ALA A 1 92 ? 21.864 -0.551 -25.486 1.00 97.00 92 ALA A C 1
ATOM 709 O O . ALA A 1 92 ? 22.581 0.269 -24.909 1.00 97.00 92 ALA A O 1
ATOM 710 N N . ALA A 1 93 ? 22.159 -1.012 -26.706 1.00 95.62 93 ALA A N 1
ATOM 711 C CA . ALA A 1 93 ? 23.327 -0.583 -27.471 1.00 95.62 93 ALA A CA 1
ATOM 712 C C . ALA A 1 93 ? 23.181 0.841 -28.034 1.00 95.62 93 ALA A C 1
ATOM 714 O O . ALA A 1 93 ? 24.153 1.595 -28.042 1.00 95.62 93 ALA A O 1
ATOM 715 N N . GLU A 1 94 ? 21.985 1.209 -28.497 1.00 95.75 94 GLU A N 1
ATOM 716 C CA . GLU A 1 94 ? 21.675 2.552 -29.011 1.00 95.75 94 GLU A CA 1
ATOM 717 C C . GLU A 1 94 ? 21.314 3.556 -27.908 1.00 95.75 94 GLU A C 1
ATOM 719 O O . GLU A 1 94 ? 21.352 4.769 -28.133 1.00 95.75 94 GLU A O 1
ATOM 724 N N . GLY A 1 95 ? 20.952 3.046 -26.729 1.00 96.25 95 GLY A N 1
ATOM 725 C CA . GLY A 1 95 ? 20.610 3.820 -25.547 1.00 96.25 95 GLY A CA 1
ATOM 726 C C . GLY A 1 95 ? 21.761 4.653 -24.987 1.00 96.25 95 GLY A C 1
ATOM 727 O O . GLY A 1 95 ? 22.906 4.600 -25.435 1.00 96.25 95 GLY A O 1
ATOM 728 N N . GLU A 1 96 ? 21.456 5.445 -23.964 1.00 97.44 96 GLU A N 1
ATOM 729 C CA . GLU A 1 96 ? 22.464 6.240 -23.262 1.00 97.44 96 GLU A CA 1
ATOM 730 C C . GLU A 1 96 ? 23.359 5.340 -22.392 1.00 97.44 96 GLU A C 1
ATOM 732 O O . GLU A 1 96 ? 22.871 4.404 -21.761 1.00 97.44 96 GLU A O 1
ATOM 737 N N . HIS A 1 97 ? 24.668 5.615 -22.373 1.00 96.50 97 HIS A N 1
ATOM 738 C CA . HIS A 1 97 ? 25.653 4.936 -21.521 1.00 96.50 97 HIS A CA 1
ATOM 739 C C . HIS A 1 97 ? 26.229 5.963 -20.550 1.00 96.50 97 HIS A C 1
ATOM 741 O O . HIS A 1 97 ? 27.029 6.816 -20.944 1.00 96.50 97 HIS A O 1
ATOM 747 N N . ILE A 1 98 ? 25.781 5.910 -19.299 1.00 94.62 98 ILE A N 1
ATOM 748 C CA . ILE A 1 98 ? 26.100 6.894 -18.267 1.00 94.62 98 ILE A CA 1
ATOM 749 C C . ILE A 1 98 ? 27.088 6.300 -17.272 1.00 94.62 98 ILE A C 1
ATOM 751 O O . ILE A 1 98 ? 26.835 5.256 -16.675 1.00 94.62 98 ILE A O 1
ATOM 755 N N . GLY A 1 99 ? 28.192 7.012 -17.051 1.00 91.44 99 GLY A N 1
ATOM 756 C CA . GLY A 1 99 ? 29.159 6.681 -16.011 1.00 91.44 99 GLY A CA 1
ATOM 757 C C . GLY A 1 99 ? 29.910 5.362 -16.225 1.00 91.44 99 GLY A C 1
ATOM 758 O O . GLY A 1 99 ? 29.685 4.605 -17.165 1.00 91.44 99 GLY A O 1
ATOM 759 N N . GLU A 1 100 ? 30.849 5.100 -15.321 1.00 90.31 100 GLU A N 1
ATOM 760 C CA . GLU A 1 100 ? 31.585 3.834 -15.267 1.00 90.31 100 GLU A CA 1
ATOM 761 C C . GLU A 1 100 ? 30.937 2.892 -14.241 1.00 90.31 100 GLU A C 1
ATOM 763 O O . GLU A 1 100 ? 30.344 3.372 -13.268 1.00 90.31 100 GLU A O 1
ATOM 768 N N . PRO A 1 101 ? 31.084 1.562 -14.385 1.00 88.69 101 PRO A N 1
ATOM 769 C CA . PRO A 1 101 ? 30.557 0.608 -13.420 1.00 88.69 101 PRO A CA 1
ATOM 770 C C . PRO A 1 101 ? 30.994 0.888 -11.981 1.00 88.69 101 PRO A C 1
ATOM 772 O O . PRO A 1 101 ? 32.182 1.087 -11.697 1.00 88.69 101 PRO A O 1
ATOM 775 N N . TYR A 1 102 ? 30.045 0.859 -11.042 1.00 82.94 102 TYR A N 1
ATOM 776 C CA . TYR A 1 102 ? 30.397 0.979 -9.630 1.00 82.94 102 TYR A CA 1
ATOM 777 C C . TYR A 1 102 ? 31.190 -0.235 -9.150 1.00 82.94 102 TYR A C 1
ATOM 779 O O . TYR A 1 102 ? 30.911 -1.382 -9.486 1.00 82.94 102 TYR A O 1
ATOM 787 N N . SER A 1 103 ? 32.146 0.015 -8.254 1.00 81.38 103 SER A N 1
ATOM 788 C CA . SER A 1 103 ? 32.863 -1.051 -7.546 1.00 81.38 103 SER A CA 1
ATOM 789 C C . SER A 1 103 ? 31.982 -1.798 -6.536 1.00 81.38 103 SER A C 1
ATOM 791 O O . SER A 1 103 ? 32.332 -2.896 -6.108 1.00 81.38 103 SER A O 1
ATOM 793 N N . SER A 1 104 ? 30.851 -1.201 -6.144 1.00 80.06 104 SER A N 1
ATOM 794 C CA . SER A 1 104 ? 29.878 -1.754 -5.205 1.00 80.06 104 SER A CA 1
ATOM 795 C C . SER A 1 104 ? 28.578 -2.104 -5.924 1.00 80.06 104 SER A C 1
ATOM 797 O O . SER A 1 104 ? 27.892 -1.225 -6.442 1.00 80.06 104 SER A O 1
ATOM 799 N N . SER A 1 105 ? 28.188 -3.378 -5.877 1.00 72.62 105 SER A N 1
ATOM 800 C CA . SER A 1 105 ? 26.987 -3.900 -6.548 1.00 72.62 105 SER A CA 1
ATOM 801 C C . SER A 1 105 ? 25.656 -3.546 -5.864 1.00 72.62 105 SER A C 1
ATOM 803 O O . SER A 1 105 ? 24.590 -3.982 -6.312 1.00 72.62 105 SER A O 1
ATOM 805 N N . ILE A 1 106 ? 25.715 -2.794 -4.757 1.00 77.50 106 ILE A N 1
ATOM 806 C CA . ILE A 1 106 ? 24.555 -2.304 -3.994 1.00 77.50 106 ILE A CA 1
ATOM 807 C C . ILE A 1 106 ? 24.351 -0.789 -4.124 1.00 77.50 106 ILE A C 1
ATOM 809 O O . ILE A 1 106 ? 23.422 -0.246 -3.531 1.00 77.50 106 ILE A O 1
ATOM 813 N N . GLN A 1 107 ? 25.240 -0.093 -4.835 1.00 83.62 107 GLN A N 1
ATOM 814 C CA . GLN A 1 107 ? 25.135 1.348 -5.015 1.00 83.62 107 GLN A CA 1
ATOM 815 C C . GLN A 1 107 ? 24.126 1.663 -6.124 1.00 83.62 107 GLN A C 1
ATOM 817 O O . GLN A 1 107 ? 24.281 1.194 -7.251 1.00 83.62 107 GLN A O 1
ATOM 822 N N . ALA A 1 108 ? 23.114 2.466 -5.791 1.00 82.94 108 ALA A N 1
ATOM 823 C CA . ALA A 1 108 ? 22.173 2.989 -6.772 1.00 82.94 108 ALA A CA 1
ATOM 824 C C . ALA A 1 108 ? 22.840 4.069 -7.641 1.00 82.94 108 ALA A C 1
ATOM 826 O O . ALA A 1 108 ? 23.584 4.891 -7.090 1.00 82.94 108 ALA A O 1
ATOM 827 N N . PRO A 1 109 ? 22.576 4.090 -8.959 1.00 86.69 109 PRO A N 1
ATOM 828 C CA . PRO A 1 109 ? 23.004 5.179 -9.830 1.00 86.69 109 PRO A CA 1
ATOM 829 C C . PRO A 1 109 ? 22.555 6.559 -9.350 1.00 86.69 109 PRO A C 1
ATOM 831 O O . PRO A 1 109 ? 21.475 6.728 -8.781 1.00 86.69 109 PRO A O 1
ATOM 834 N N . SER A 1 110 ? 23.439 7.545 -9.523 1.00 85.06 110 SER A N 1
ATOM 835 C CA . SER A 1 110 ? 23.201 8.949 -9.153 1.00 85.06 110 SER A CA 1
ATOM 836 C C . SER A 1 110 ? 22.697 9.814 -10.306 1.00 85.06 110 SER A C 1
ATOM 838 O O . SER A 1 110 ? 22.315 10.965 -10.088 1.00 85.06 110 SER A O 1
ATOM 840 N N . GLU A 1 111 ? 22.764 9.283 -11.520 1.00 90.50 111 GLU A N 1
ATOM 841 C CA . GLU A 1 111 ? 22.310 9.919 -12.748 1.00 90.50 111 GLU A CA 1
ATOM 842 C C . GLU A 1 111 ? 21.047 9.199 -13.240 1.00 90.50 111 GLU A C 1
ATOM 844 O O . GLU A 1 111 ? 20.535 8.304 -12.568 1.00 90.50 111 GLU A O 1
ATOM 849 N N . SER A 1 112 ? 20.467 9.673 -14.336 1.00 92.50 112 SER A N 1
ATOM 850 C CA . SER A 1 112 ? 19.269 9.070 -14.917 1.00 92.50 112 SER A CA 1
ATOM 851 C C . SER A 1 112 ? 19.317 9.227 -16.424 1.00 92.50 112 SER A C 1
ATOM 853 O O . SER A 1 112 ? 19.797 10.252 -16.916 1.00 92.50 112 SER A O 1
ATOM 855 N N . LEU A 1 113 ? 18.781 8.242 -17.140 1.00 95.62 113 LEU A N 1
ATOM 856 C CA . LEU A 1 113 ? 18.642 8.292 -18.587 1.00 95.62 113 LEU A CA 1
ATOM 857 C C . LEU A 1 113 ? 17.795 9.494 -18.999 1.00 95.62 113 LEU A C 1
ATOM 859 O O . LEU A 1 113 ? 16.834 9.883 -18.323 1.00 95.62 113 LEU A O 1
ATOM 863 N N . THR A 1 114 ? 18.121 10.063 -20.151 1.00 95.25 114 THR A N 1
ATOM 864 C CA . THR A 1 114 ? 17.327 11.144 -20.728 1.00 95.25 114 THR A CA 1
ATOM 865 C C . THR A 1 114 ? 15.902 10.656 -21.040 1.00 95.25 114 THR A C 1
ATOM 867 O O . THR A 1 114 ? 15.747 9.693 -21.795 1.00 95.25 114 THR A O 1
ATOM 870 N N . PRO A 1 115 ? 14.846 11.311 -20.512 1.00 94.81 115 PRO A N 1
ATOM 871 C CA . PRO A 1 115 ? 13.471 10.908 -20.780 1.00 94.81 115 PRO A CA 1
ATOM 872 C C . PRO A 1 115 ? 13.091 10.944 -22.256 1.00 94.81 115 PRO A C 1
ATOM 874 O O . PRO A 1 115 ? 13.426 11.881 -22.984 1.00 94.81 115 PRO A O 1
ATOM 877 N N . GLY A 1 116 ? 12.301 9.959 -22.666 1.00 93.25 116 GLY A N 1
ATOM 878 C CA . GLY A 1 116 ? 11.800 9.811 -24.022 1.00 93.25 116 GLY A CA 1
ATOM 879 C C . GLY A 1 116 ? 10.476 9.058 -24.059 1.00 93.25 116 GLY A C 1
ATOM 880 O O . GLY A 1 116 ? 9.724 9.005 -23.082 1.00 93.25 116 GLY A O 1
ATOM 881 N N . HIS A 1 117 ? 10.167 8.493 -25.223 1.00 94.00 117 HIS A N 1
ATOM 882 C CA . HIS A 1 117 ? 8.982 7.669 -25.418 1.00 94.00 117 HIS A CA 1
ATOM 883 C C . HIS A 1 117 ? 9.255 6.585 -26.463 1.00 94.00 117 HIS A C 1
ATOM 885 O O . HIS A 1 117 ? 9.150 6.833 -27.664 1.00 94.00 117 HIS A O 1
ATOM 891 N N . MET A 1 118 ? 9.610 5.382 -26.009 1.00 95.50 118 MET A N 1
ATOM 892 C CA . MET A 1 118 ? 9.934 4.252 -26.884 1.00 95.50 118 MET A CA 1
ATOM 893 C C . MET A 1 118 ? 8.693 3.442 -27.256 1.00 95.50 118 MET A C 1
ATOM 895 O O . MET A 1 118 ? 8.441 3.202 -28.434 1.00 95.50 118 MET A O 1
ATOM 899 N N . ALA A 1 119 ? 7.912 3.017 -26.260 1.00 95.62 119 ALA A N 1
ATOM 900 C CA . ALA A 1 119 ? 6.746 2.165 -26.482 1.00 95.62 119 ALA A CA 1
ATOM 901 C C . ALA A 1 119 ? 5.740 2.247 -25.332 1.00 95.62 119 ALA A C 1
ATOM 903 O O . ALA A 1 119 ? 6.123 2.224 -24.163 1.00 95.62 119 ALA A O 1
ATOM 904 N N . ASP A 1 120 ? 4.451 2.251 -25.666 1.00 93.50 120 ASP A N 1
ATOM 905 C CA . ASP A 1 120 ? 3.373 2.169 -24.680 1.00 93.50 120 ASP A CA 1
ATOM 906 C C . ASP A 1 120 ? 3.362 0.808 -23.975 1.00 93.50 120 ASP A C 1
ATOM 908 O O . ASP A 1 120 ? 3.465 -0.245 -24.613 1.00 93.50 120 ASP A O 1
ATOM 912 N N . ILE A 1 121 ? 3.138 0.811 -22.659 1.00 91.38 121 ILE A N 1
ATOM 913 C CA . ILE A 1 121 ? 2.891 -0.422 -21.909 1.00 91.38 121 ILE A CA 1
ATOM 914 C C . ILE A 1 121 ? 1.395 -0.726 -22.004 1.00 91.38 121 ILE A C 1
ATOM 916 O O . ILE A 1 121 ? 0.545 -0.009 -21.460 1.00 91.38 121 ILE A O 1
ATOM 920 N N . SER A 1 122 ? 1.059 -1.798 -22.721 1.00 87.31 122 SER A N 1
ATOM 921 C CA . SER A 1 122 ? -0.330 -2.184 -22.995 1.00 87.31 122 SER A CA 1
ATOM 922 C C . SER A 1 122 ? -1.149 -2.380 -21.711 1.00 87.31 122 SER A C 1
ATOM 924 O O . SER A 1 122 ? -0.658 -2.873 -20.705 1.00 87.31 122 SER A O 1
ATOM 926 N N . GLY A 1 123 ? -2.423 -1.974 -21.728 1.00 81.56 123 GLY A N 1
ATOM 927 C CA . GLY A 1 123 ? -3.339 -2.100 -20.579 1.00 81.56 123 GLY A CA 1
ATOM 928 C C . GLY A 1 123 ? -3.275 -0.957 -19.552 1.00 81.56 123 GLY A C 1
ATOM 929 O O . GLY A 1 123 ? -4.254 -0.723 -18.827 1.00 81.56 123 GLY A O 1
ATOM 930 N N . THR A 1 124 ? -2.197 -0.168 -19.551 1.00 79.50 124 THR A N 1
ATOM 931 C CA . THR A 1 124 ? -1.973 0.916 -18.576 1.00 79.50 124 THR A CA 1
ATOM 932 C C . THR A 1 124 ? -2.662 2.228 -18.968 1.00 79.50 124 THR A C 1
ATOM 934 O O . THR A 1 124 ? -3.196 2.914 -18.105 1.00 79.50 124 THR A O 1
ATOM 937 N N . LYS A 1 125 ? -2.747 2.534 -20.274 1.00 77.12 125 LYS A N 1
ATOM 938 C CA . LYS A 1 125 ? -3.241 3.795 -20.885 1.00 77.12 125 LYS A CA 1
ATOM 939 C C . LYS A 1 125 ? -2.420 5.057 -20.588 1.00 77.12 125 LYS A C 1
ATOM 941 O O . LYS A 1 125 ? -2.635 6.052 -21.272 1.00 77.12 125 LYS A O 1
ATOM 946 N N . SER A 1 126 ? -1.538 5.039 -19.594 1.00 81.19 126 SER A N 1
ATOM 947 C CA . SER A 1 126 ? -0.792 6.221 -19.149 1.00 81.19 126 SER A CA 1
ATOM 948 C C . SER A 1 126 ? 0.675 5.951 -18.824 1.00 81.19 126 SER A C 1
ATOM 950 O O . SER A 1 126 ? 1.339 6.878 -18.374 1.00 81.19 126 SER A O 1
ATOM 952 N N . ALA A 1 127 ? 1.164 4.717 -19.003 1.00 89.00 127 ALA A N 1
ATOM 953 C CA . ALA A 1 127 ? 2.554 4.348 -18.754 1.00 89.00 127 ALA A CA 1
ATOM 954 C C . ALA A 1 127 ? 3.233 3.824 -20.026 1.00 89.00 127 ALA A C 1
ATOM 956 O O . ALA A 1 127 ? 2.619 3.123 -20.836 1.00 89.00 127 ALA A O 1
ATOM 957 N N . TRP A 1 128 ? 4.514 4.144 -20.174 1.00 93.44 128 TRP A N 1
ATOM 958 C CA . TRP A 1 128 ? 5.323 3.793 -21.338 1.00 93.44 128 TRP A CA 1
ATOM 959 C C . TRP A 1 128 ? 6.771 3.509 -20.931 1.00 93.44 128 TRP A C 1
ATOM 961 O O . TRP A 1 128 ? 7.250 3.971 -19.894 1.00 93.44 128 TRP A O 1
ATOM 971 N N . VAL A 1 129 ? 7.488 2.768 -21.771 1.00 96.06 129 VAL A N 1
ATOM 972 C CA . VAL A 1 129 ? 8.947 2.664 -21.699 1.00 96.06 129 VAL A CA 1
ATOM 973 C C . VAL A 1 129 ? 9.530 3.967 -22.229 1.00 96.06 129 VAL A C 1
ATOM 975 O O . VAL A 1 129 ? 9.373 4.288 -23.408 1.00 96.06 129 VAL A O 1
ATOM 978 N N . SER A 1 130 ? 10.159 4.735 -21.345 1.00 96.00 130 SER A N 1
ATOM 979 C CA . SER A 1 130 ? 10.717 6.057 -21.635 1.00 96.00 130 SER A CA 1
ATOM 980 C C . SER A 1 130 ? 12.083 5.957 -22.304 1.00 96.00 130 SER A C 1
ATOM 982 O O . SER A 1 130 ? 12.309 6.594 -23.331 1.00 96.00 130 SER A O 1
ATOM 984 N N . ALA A 1 131 ? 12.961 5.125 -21.745 1.00 97.56 131 ALA A N 1
ATOM 985 C CA . ALA A 1 131 ? 14.315 4.907 -22.232 1.00 97.56 131 ALA A CA 1
ATOM 986 C C . ALA A 1 131 ? 14.830 3.530 -21.791 1.00 97.56 131 ALA A C 1
ATOM 988 O O . ALA A 1 131 ? 14.413 2.994 -20.760 1.00 97.56 131 ALA A O 1
ATOM 989 N N . ILE A 1 132 ? 15.757 2.983 -22.570 1.00 98.38 132 ILE A N 1
ATOM 990 C CA . ILE A 1 132 ? 16.568 1.814 -22.236 1.00 98.38 132 ILE A CA 1
ATOM 991 C C . ILE A 1 132 ? 18.018 2.208 -22.503 1.00 98.38 132 ILE A C 1
ATOM 993 O O . ILE A 1 132 ? 18.292 2.894 -23.484 1.00 98.38 132 ILE A O 1
ATOM 997 N N . GLY A 1 133 ? 18.929 1.821 -21.619 1.00 97.56 133 GLY A N 1
ATOM 998 C CA . GLY A 1 133 ? 20.346 2.144 -21.745 1.00 97.56 133 GLY A CA 1
ATOM 999 C C . GLY A 1 133 ? 21.177 1.464 -20.668 1.00 97.56 133 GLY A C 1
ATOM 1000 O O . GLY A 1 133 ? 20.721 0.512 -20.032 1.00 97.56 133 GLY A O 1
ATOM 1001 N N . VAL A 1 134 ? 22.389 1.965 -20.458 1.00 96.31 134 VAL A N 1
ATOM 1002 C CA . VAL A 1 134 ? 23.323 1.469 -19.449 1.00 96.31 134 VAL A CA 1
ATOM 1003 C C . VAL A 1 134 ? 23.652 2.591 -18.476 1.00 96.31 134 VAL A C 1
ATOM 1005 O O . VAL A 1 134 ? 24.151 3.635 -18.880 1.00 96.31 134 VAL A O 1
ATOM 1008 N N . ASP A 1 135 ? 23.404 2.376 -17.187 1.00 94.50 135 ASP A N 1
ATOM 1009 C CA . ASP A 1 135 ? 23.722 3.353 -16.143 1.00 94.50 135 ASP A CA 1
ATOM 1010 C C . ASP A 1 135 ? 24.637 2.722 -15.093 1.00 94.50 135 ASP A C 1
ATOM 1012 O O . ASP A 1 135 ? 24.263 1.765 -14.410 1.00 94.50 135 ASP A O 1
ATOM 1016 N N . HIS A 1 136 ? 25.871 3.221 -15.014 1.00 93.31 136 HIS A N 1
ATOM 1017 C CA . HIS A 1 136 ? 26.932 2.727 -14.139 1.00 93.31 136 HIS A CA 1
ATOM 1018 C C . HIS A 1 136 ? 27.066 1.193 -14.178 1.00 93.31 136 HIS A C 1
ATOM 1020 O O . HIS A 1 136 ? 27.210 0.528 -13.148 1.00 93.31 136 HIS A O 1
ATOM 1026 N N . GLY A 1 137 ? 27.036 0.630 -15.393 1.00 91.38 137 GLY A N 1
ATOM 1027 C CA . GLY A 1 137 ? 27.226 -0.797 -15.665 1.00 91.38 137 GLY A CA 1
ATOM 1028 C C . GLY A 1 137 ? 25.978 -1.675 -15.540 1.00 91.38 137 GLY A C 1
ATOM 1029 O O . GLY A 1 137 ? 26.073 -2.867 -15.817 1.00 91.38 137 GLY A O 1
ATOM 1030 N N . TYR A 1 138 ? 24.824 -1.122 -15.163 1.00 94.81 138 TYR A N 1
ATOM 1031 C CA . TYR A 1 138 ? 23.559 -1.857 -15.149 1.00 94.81 138 TYR A CA 1
ATOM 1032 C C . TYR A 1 138 ? 22.774 -1.618 -16.430 1.00 94.81 138 TYR A C 1
ATOM 1034 O O . TYR A 1 138 ? 22.731 -0.494 -16.923 1.00 94.81 138 TYR A O 1
ATOM 1042 N N . LEU A 1 139 ? 22.079 -2.647 -16.918 1.00 96.94 139 LEU A N 1
ATOM 1043 C CA . LEU A 1 139 ? 21.001 -2.432 -17.876 1.00 96.94 139 LEU A CA 1
ATOM 1044 C C . LEU A 1 139 ? 19.872 -1.679 -17.162 1.00 96.94 139 LEU A C 1
ATOM 1046 O O . LEU A 1 139 ? 19.346 -2.153 -16.153 1.00 96.94 139 LEU A O 1
ATOM 1050 N N . THR A 1 140 ? 19.482 -0.532 -17.701 1.00 96.88 140 THR A N 1
ATOM 1051 C CA . THR A 1 140 ? 18.518 0.373 -17.077 1.00 96.88 140 THR A CA 1
ATOM 1052 C C . THR A 1 140 ? 17.270 0.478 -17.932 1.00 96.88 140 THR A C 1
ATOM 1054 O O . THR A 1 140 ? 17.339 0.830 -19.109 1.00 96.88 140 THR A O 1
ATOM 1057 N N . ILE A 1 141 ? 16.117 0.196 -17.325 1.00 97.19 141 ILE A N 1
ATOM 1058 C CA . ILE A 1 141 ? 14.797 0.373 -17.932 1.00 97.19 141 ILE A CA 1
ATOM 1059 C C . ILE A 1 141 ? 14.113 1.547 -17.242 1.00 97.19 141 ILE A C 1
ATOM 1061 O O . ILE A 1 141 ? 13.761 1.464 -16.061 1.00 97.19 141 ILE A O 1
ATOM 1065 N N . GLN A 1 142 ? 13.909 2.635 -17.979 1.00 95.44 142 GLN A N 1
ATOM 1066 C CA . GLN A 1 142 ? 13.185 3.804 -17.502 1.00 95.44 142 GLN A CA 1
ATOM 1067 C C . GLN A 1 142 ? 11.725 3.734 -17.951 1.00 95.44 142 GLN A C 1
ATOM 1069 O O . GLN A 1 142 ? 11.423 3.595 -19.137 1.00 95.44 142 GLN A O 1
ATOM 1074 N N . ILE A 1 143 ? 10.805 3.879 -17.003 1.00 93.75 143 ILE A N 1
ATOM 1075 C CA . ILE A 1 143 ? 9.362 3.926 -17.247 1.00 93.75 143 I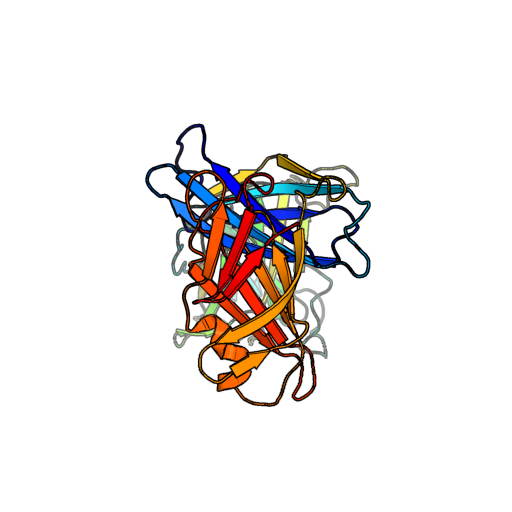LE A CA 1
ATOM 1076 C C . ILE A 1 143 ? 8.875 5.344 -16.971 1.00 93.75 143 ILE A C 1
ATOM 1078 O O . ILE A 1 143 ? 9.235 5.920 -15.945 1.00 93.75 143 ILE A O 1
ATOM 1082 N N . GLY A 1 144 ? 8.050 5.889 -17.861 1.00 91.62 144 GLY A N 1
ATOM 1083 C CA . GLY A 1 144 ? 7.343 7.150 -17.651 1.00 91.62 144 GLY A CA 1
ATOM 1084 C C . GLY A 1 144 ? 5.845 6.941 -17.430 1.00 91.62 144 GLY A C 1
ATOM 1085 O O . GLY A 1 144 ? 5.263 5.979 -17.935 1.00 91.62 144 GLY A O 1
ATOM 1086 N N . GLN A 1 145 ? 5.220 7.851 -16.681 1.00 89.00 145 GLN A N 1
ATOM 1087 C CA . GLN A 1 145 ? 3.765 8.023 -16.614 1.00 89.00 145 GLN A CA 1
ATOM 1088 C C . GLN A 1 145 ? 3.374 9.498 -16.544 1.00 89.00 145 GLN A C 1
ATOM 1090 O O . GLN A 1 145 ? 4.168 10.344 -16.135 1.00 89.00 145 GLN A O 1
ATOM 1095 N N . THR A 1 146 ? 2.112 9.810 -16.840 1.00 85.62 146 THR A N 1
ATOM 1096 C CA . THR A 1 146 ? 1.526 11.107 -16.473 1.00 85.62 146 THR A CA 1
ATOM 1097 C C . THR A 1 146 ? 1.504 11.290 -14.954 1.00 85.62 146 THR A C 1
ATOM 1099 O O . THR A 1 146 ? 1.019 10.439 -14.210 1.00 85.62 146 THR A O 1
ATOM 1102 N N . ALA A 1 147 ? 2.018 12.420 -14.478 1.00 74.25 147 ALA A N 1
ATOM 1103 C CA . ALA A 1 147 ? 1.934 12.811 -13.081 1.00 74.25 147 ALA A CA 1
ATOM 1104 C C . ALA A 1 147 ? 0.466 13.023 -12.697 1.00 74.25 147 ALA A C 1
ATOM 1106 O O . ALA A 1 147 ? -0.365 13.426 -13.513 1.00 74.25 147 ALA A O 1
ATOM 1107 N N . ASN A 1 148 ? 0.134 12.739 -11.438 1.00 63.53 148 ASN A N 1
ATOM 1108 C CA . ASN A 1 148 ? -1.215 12.880 -10.876 1.00 63.53 148 ASN A CA 1
ATOM 1109 C C . ASN A 1 148 ? -2.321 12.044 -11.546 1.00 63.53 148 ASN A C 1
ATOM 1111 O O . ASN A 1 148 ? -3.449 12.051 -11.054 1.00 63.53 148 ASN A O 1
ATOM 1115 N N . SER A 1 149 ? -2.028 11.241 -12.576 1.00 57.44 149 SER A N 1
ATOM 1116 C CA . SER A 1 149 ? -2.932 10.188 -13.038 1.00 57.44 149 SER A CA 1
ATOM 1117 C C . SER A 1 149 ? -2.869 9.022 -12.055 1.00 57.44 149 SER A C 1
ATOM 1119 O O . SER A 1 149 ? -2.339 7.955 -12.357 1.00 57.44 149 SER A O 1
ATOM 1121 N N . SER A 1 150 ? -3.350 9.230 -10.827 1.00 53.50 150 SER A N 1
ATOM 1122 C CA . SER A 1 150 ? -3.676 8.126 -9.924 1.00 53.50 150 SER A CA 1
ATOM 1123 C C . SER A 1 150 ? -2.562 7.062 -9.774 1.00 53.50 150 SER A C 1
ATOM 1125 O O . SER A 1 150 ? -2.812 5.873 -9.920 1.00 53.50 150 SER A O 1
ATOM 1127 N N . ARG A 1 151 ? -1.315 7.519 -9.571 1.00 56.16 151 ARG A N 1
ATOM 1128 C CA . ARG A 1 151 ? -0.064 6.776 -9.270 1.00 56.16 151 ARG A CA 1
ATOM 1129 C C . ARG A 1 151 ? -0.043 5.283 -9.663 1.00 56.16 151 ARG A C 1
ATOM 1131 O O . ARG A 1 151 ? 0.043 4.404 -8.805 1.00 56.16 151 ARG A O 1
ATOM 1138 N N . PHE A 1 152 ? -0.056 5.014 -10.970 1.00 54.78 152 PHE A N 1
ATOM 1139 C CA . PHE A 1 152 ? 0.053 3.677 -11.572 1.00 54.78 152 PHE A CA 1
ATOM 1140 C C . PHE A 1 152 ? 1.456 3.056 -11.471 1.00 54.78 152 PHE A C 1
ATOM 1142 O O . PHE A 1 152 ? 1.564 1.842 -11.402 1.00 54.78 152 PHE A O 1
ATOM 1149 N N . ILE A 1 153 ? 2.526 3.850 -11.419 1.00 51.62 153 ILE A N 1
ATOM 1150 C CA . ILE A 1 153 ? 3.911 3.383 -11.235 1.00 51.62 153 ILE A CA 1
ATOM 1151 C C . ILE A 1 153 ? 4.307 3.575 -9.770 1.00 51.62 153 ILE A C 1
ATOM 1153 O O . ILE A 1 153 ? 5.056 4.470 -9.392 1.00 51.62 153 ILE A O 1
ATOM 1157 N N . SER A 1 154 ? 3.732 2.750 -8.906 1.00 56.19 154 SER A N 1
ATOM 1158 C CA . SER A 1 154 ? 4.361 2.407 -7.632 1.00 56.19 154 SER A CA 1
ATOM 1159 C C . SER A 1 154 ? 5.081 1.072 -7.832 1.00 56.19 154 SER A C 1
ATOM 1161 O O . SER A 1 154 ? 4.615 0.276 -8.647 1.00 56.19 154 SER A O 1
ATOM 1163 N N . LEU A 1 155 ? 6.142 0.784 -7.063 1.00 46.22 155 LEU A N 1
ATOM 1164 C CA . LEU A 1 155 ? 6.799 -0.541 -7.013 1.00 46.22 155 LEU A CA 1
ATOM 1165 C C . LEU A 1 155 ? 5.805 -1.711 -6.838 1.00 46.22 155 LEU A C 1
ATOM 1167 O O . LEU A 1 155 ? 6.141 -2.856 -7.120 1.00 46.22 155 LEU A O 1
ATOM 1171 N N . TYR A 1 156 ? 4.588 -1.412 -6.376 1.00 51.91 156 TYR A N 1
ATOM 1172 C CA . TYR A 1 156 ? 3.497 -2.354 -6.139 1.00 51.91 156 TYR A CA 1
ATOM 1173 C C . TYR A 1 156 ? 2.471 -2.475 -7.281 1.00 51.91 156 TYR A C 1
ATOM 1175 O O . TYR A 1 156 ? 1.596 -3.329 -7.200 1.00 51.91 156 TYR A O 1
ATOM 1183 N N . ASN A 1 157 ? 2.526 -1.626 -8.313 1.00 74.56 157 ASN A N 1
ATOM 1184 C CA . ASN A 1 157 ? 1.455 -1.521 -9.311 1.00 74.56 157 ASN A CA 1
ATOM 1185 C C . ASN A 1 157 ? 1.877 -1.963 -10.719 1.00 74.56 157 ASN A C 1
ATOM 1187 O O . ASN A 1 157 ? 1.095 -2.651 -11.359 1.00 74.56 157 ASN A O 1
ATOM 1191 N N . ILE A 1 158 ? 3.067 -1.594 -11.212 1.00 81.88 158 ILE A N 1
ATOM 1192 C CA . ILE A 1 158 ? 3.628 -2.089 -12.485 1.00 81.88 158 ILE A CA 1
ATOM 1193 C C . ILE A 1 158 ? 5.138 -2.230 -12.318 1.00 81.88 158 ILE A C 1
ATOM 1195 O O . ILE A 1 158 ? 5.810 -1.247 -11.999 1.00 81.88 158 ILE A O 1
ATOM 1199 N N . ARG A 1 159 ? 5.674 -3.428 -12.555 1.00 87.69 159 ARG A N 1
ATOM 1200 C CA . ARG A 1 159 ? 7.092 -3.737 -12.357 1.00 87.69 159 ARG A CA 1
ATOM 1201 C C . ARG A 1 159 ? 7.687 -4.408 -13.598 1.00 87.69 159 ARG A C 1
ATOM 1203 O O . ARG A 1 159 ? 7.083 -5.354 -14.108 1.00 87.69 159 ARG A O 1
ATOM 1210 N N . PRO A 1 160 ? 8.849 -3.941 -14.091 1.00 94.12 160 PRO A N 1
ATOM 1211 C CA . PRO A 1 160 ? 9.561 -4.630 -15.150 1.00 94.12 160 PRO A CA 1
ATOM 1212 C C . PRO A 1 160 ? 10.281 -5.859 -14.598 1.00 94.12 160 PRO A C 1
ATOM 1214 O O . PRO A 1 160 ? 10.788 -5.850 -13.475 1.00 94.12 160 PRO A O 1
ATOM 1217 N N . TYR A 1 161 ? 10.397 -6.877 -15.433 1.00 96.38 161 TYR A N 1
ATOM 1218 C CA . TYR A 1 161 ? 11.314 -7.996 -15.261 1.00 96.38 161 TYR A CA 1
ATOM 1219 C C . TYR A 1 161 ? 11.800 -8.450 -16.638 1.00 96.38 161 TYR A C 1
ATOM 1221 O O . TYR A 1 161 ? 11.230 -8.070 -17.663 1.00 96.38 161 TYR A O 1
ATOM 1229 N N . LEU A 1 162 ? 12.854 -9.260 -16.673 1.00 98.31 162 LEU A N 1
ATOM 1230 C CA . LEU A 1 162 ? 13.342 -9.854 -17.916 1.00 98.31 162 LEU A CA 1
ATOM 1231 C C . LEU A 1 162 ? 13.056 -11.351 -17.925 1.00 98.31 162 LEU A C 1
ATOM 1233 O O . LEU A 1 162 ? 13.066 -12.001 -16.879 1.00 98.31 162 LEU A O 1
ATOM 1237 N N . LEU A 1 163 ? 12.835 -11.890 -19.115 1.00 98.31 163 LEU A N 1
ATOM 1238 C CA . LEU A 1 163 ? 13.027 -13.307 -19.395 1.00 98.31 163 LEU A CA 1
ATOM 1239 C C . LEU A 1 163 ? 14.322 -13.441 -20.189 1.00 98.31 163 LEU A C 1
ATOM 1241 O O . LEU A 1 163 ? 14.485 -12.733 -21.183 1.00 98.31 163 LEU A O 1
ATOM 1245 N N . ASP A 1 164 ? 15.228 -14.311 -19.752 1.00 97.19 164 ASP A N 1
ATOM 1246 C CA . ASP A 1 164 ? 16.416 -14.641 -20.535 1.00 97.19 164 ASP A CA 1
ATOM 1247 C C . ASP A 1 164 ? 16.065 -15.498 -21.769 1.00 97.19 164 ASP A C 1
ATOM 1249 O O . ASP A 1 164 ? 14.904 -15.863 -21.987 1.00 97.19 164 ASP A O 1
ATOM 1253 N N . ALA A 1 165 ? 17.065 -15.831 -22.589 1.00 95.31 165 ALA A N 1
ATOM 1254 C CA . ALA A 1 165 ? 16.873 -16.633 -23.800 1.00 95.31 165 ALA A CA 1
ATOM 1255 C C . ALA A 1 165 ? 16.318 -18.050 -23.524 1.00 95.31 165 ALA A C 1
ATOM 1257 O O . ALA A 1 165 ? 15.682 -18.644 -24.399 1.00 95.31 165 ALA A O 1
ATOM 1258 N N . ASP A 1 166 ? 16.521 -18.577 -22.312 1.00 96.62 166 ASP A N 1
ATOM 1259 C CA . ASP A 1 166 ? 15.993 -19.865 -21.852 1.00 96.62 166 ASP A CA 1
ATOM 1260 C C . ASP A 1 166 ? 14.606 -19.726 -21.186 1.00 96.62 166 ASP A C 1
ATOM 1262 O O . ASP A 1 166 ? 13.964 -20.725 -20.846 1.00 96.62 166 ASP A O 1
ATOM 1266 N N . GLY A 1 167 ? 14.110 -18.495 -21.027 1.00 96.06 167 GLY A N 1
ATOM 1267 C CA . GLY A 1 167 ? 12.843 -18.172 -20.380 1.00 96.06 167 GLY A CA 1
ATOM 1268 C C . GLY A 1 167 ? 12.920 -18.080 -18.854 1.00 96.06 167 GLY A C 1
ATOM 1269 O O . GLY A 1 167 ? 11.872 -18.070 -18.203 1.00 96.06 167 GLY A O 1
ATOM 1270 N N . ASN A 1 168 ? 14.114 -18.018 -18.260 1.00 97.69 168 ASN A N 1
ATOM 1271 C CA . ASN A 1 168 ? 14.257 -17.785 -16.827 1.00 97.69 168 ASN A CA 1
ATOM 1272 C C . ASN A 1 168 ? 14.001 -16.316 -16.501 1.00 97.69 168 ASN A C 1
ATOM 1274 O O . ASN A 1 168 ? 14.437 -15.404 -17.201 1.00 97.69 168 ASN A O 1
ATOM 1278 N N . ARG A 1 169 ? 13.309 -16.091 -15.387 1.00 97.81 169 ARG A N 1
ATOM 1279 C CA . ARG A 1 169 ? 12.945 -14.757 -14.927 1.00 97.81 169 ARG A CA 1
ATOM 1280 C C . ARG A 1 169 ? 14.082 -14.092 -14.157 1.00 97.81 169 ARG A C 1
ATOM 1282 O O . ARG A 1 169 ? 14.592 -14.658 -13.192 1.00 97.81 169 ARG A O 1
ATOM 1289 N N . ILE A 1 170 ? 14.405 -12.861 -14.544 1.00 97.75 170 ILE A N 1
ATOM 1290 C CA . ILE A 1 170 ? 15.400 -12.003 -13.901 1.00 97.75 170 ILE A CA 1
ATOM 1291 C C . ILE A 1 170 ? 14.693 -10.771 -13.340 1.00 97.75 170 ILE A C 1
ATOM 1293 O O . ILE A 1 170 ? 14.011 -10.031 -14.051 1.00 97.75 170 ILE A O 1
ATOM 1297 N N . GLU A 1 171 ? 14.869 -10.557 -12.041 1.00 95.31 171 GLU A N 1
ATOM 1298 C CA . GLU A 1 171 ? 14.313 -9.422 -11.312 1.00 95.31 171 GLU A CA 1
ATOM 1299 C C . GLU A 1 171 ? 15.272 -8.226 -11.343 1.00 95.31 171 GLU A C 1
ATOM 1301 O O . GLU A 1 171 ? 16.491 -8.423 -11.277 1.00 95.31 171 GLU A O 1
ATOM 1306 N N . PRO A 1 172 ? 14.760 -6.983 -11.373 1.00 93.12 172 PRO A N 1
ATOM 1307 C CA . PRO A 1 172 ? 15.608 -5.822 -11.162 1.00 93.12 172 PRO A CA 1
ATOM 1308 C C . PRO A 1 172 ? 16.163 -5.823 -9.732 1.00 93.12 172 PRO A C 1
ATOM 1310 O O . PRO A 1 172 ? 15.623 -6.465 -8.821 1.00 93.12 172 PRO A O 1
ATOM 1313 N N . LYS A 1 173 ? 17.222 -5.041 -9.516 1.00 90.62 173 LYS A N 1
ATOM 1314 C CA . LYS A 1 173 ? 17.768 -4.732 -8.192 1.00 90.62 173 LYS A CA 1
ATOM 1315 C C . LYS A 1 173 ? 16.672 -4.207 -7.260 1.00 90.62 173 LYS A C 1
ATOM 1317 O O . LYS A 1 173 ? 15.659 -3.654 -7.679 1.00 90.62 173 LYS A O 1
ATOM 1322 N N . THR A 1 174 ? 16.897 -4.359 -5.955 1.00 82.75 174 THR A N 1
ATOM 1323 C CA . THR A 1 174 ? 15.925 -3.980 -4.914 1.00 82.75 174 THR A CA 1
ATOM 1324 C C . THR A 1 174 ? 15.746 -2.469 -4.751 1.00 82.75 174 THR A C 1
ATOM 1326 O O . THR A 1 174 ? 14.890 -2.043 -3.981 1.00 82.75 174 THR A O 1
ATOM 1329 N N . PHE A 1 175 ? 16.567 -1.661 -5.421 1.00 79.56 175 PHE A N 1
ATOM 1330 C CA . PHE A 1 175 ? 16.453 -0.210 -5.449 1.00 79.56 175 PHE A CA 1
ATOM 1331 C C . PHE A 1 175 ? 16.023 0.263 -6.839 1.00 79.56 175 PHE A C 1
ATOM 1333 O O . PHE A 1 175 ? 16.381 -0.327 -7.856 1.00 79.56 175 PHE A O 1
ATOM 1340 N N . SER A 1 176 ? 15.289 1.368 -6.855 1.00 82.25 176 SER A N 1
ATOM 1341 C CA . SER A 1 176 ? 14.896 2.119 -8.044 1.00 82.25 176 SER A CA 1
ATOM 1342 C C . SER A 1 176 ? 15.085 3.601 -7.751 1.00 82.25 176 SER A C 1
ATOM 1344 O O . SER A 1 176 ? 14.890 4.027 -6.607 1.00 82.25 176 SER A O 1
ATOM 1346 N N . THR A 1 177 ? 15.416 4.396 -8.759 1.00 86.06 177 THR A N 1
ATOM 1347 C CA . THR A 1 177 ? 15.389 5.859 -8.639 1.00 86.06 177 THR A CA 1
ATOM 1348 C C . THR A 1 177 ? 14.147 6.402 -9.334 1.00 86.06 177 THR A C 1
ATOM 1350 O O . THR A 1 177 ? 13.485 5.701 -10.101 1.00 86.06 177 THR A O 1
ATOM 1353 N N . GLY A 1 178 ? 13.781 7.642 -9.024 1.00 88.06 178 GLY A N 1
ATOM 1354 C CA . GLY A 1 178 ? 12.661 8.295 -9.677 1.00 88.06 178 GLY A CA 1
ATOM 1355 C C . GLY A 1 178 ? 12.769 9.806 -9.610 1.00 88.06 178 GLY A C 1
ATOM 1356 O O . GLY A 1 178 ? 13.396 10.372 -8.710 1.00 88.06 178 GLY A O 1
ATOM 1357 N N . PHE A 1 179 ? 12.157 10.460 -10.586 1.00 88.75 179 PHE A N 1
ATOM 1358 C CA . PHE A 1 179 ? 12.119 11.910 -10.699 1.00 88.75 179 PHE A CA 1
ATOM 1359 C C . PHE A 1 179 ? 10.871 12.340 -11.463 1.00 88.75 179 PHE A C 1
ATOM 1361 O O . PHE A 1 179 ? 10.265 11.557 -12.188 1.00 88.75 179 PHE A O 1
ATOM 1368 N N . SER A 1 180 ? 10.499 13.606 -11.317 1.00 90.38 180 SER A N 1
ATOM 1369 C CA . SER A 1 180 ? 9.363 14.185 -12.028 1.00 90.38 180 SER A CA 1
ATOM 1370 C C . SER A 1 180 ? 9.830 15.269 -12.989 1.00 90.38 180 SER A C 1
ATOM 1372 O O . SER A 1 180 ? 10.878 15.886 -12.779 1.00 90.38 180 SER A O 1
ATOM 1374 N N . THR A 1 181 ? 9.038 15.525 -14.028 1.00 91.00 181 THR A N 1
ATOM 1375 C CA . THR A 1 181 ? 9.306 16.560 -15.034 1.00 91.00 181 THR A CA 1
ATOM 1376 C C . THR A 1 181 ? 8.061 17.381 -15.355 1.00 91.00 181 THR A C 1
ATOM 1378 O O . THR A 1 181 ? 6.939 16.975 -15.048 1.00 91.00 181 THR A O 1
ATOM 1381 N N . ASN A 1 182 ? 8.257 18.548 -15.965 1.00 90.50 182 ASN A N 1
ATOM 1382 C CA . ASN A 1 182 ? 7.206 19.331 -16.608 1.00 90.50 182 ASN A CA 1
ATOM 1383 C C . ASN A 1 182 ? 6.891 18.801 -18.027 1.00 90.50 182 ASN A C 1
ATOM 1385 O O . ASN A 1 182 ? 7.449 17.803 -18.476 1.00 90.50 182 ASN A O 1
ATOM 1389 N N . GLU A 1 183 ? 6.006 19.483 -18.758 1.00 89.50 183 GLU A N 1
ATOM 1390 C CA . GLU A 1 183 ? 5.601 19.096 -20.122 1.00 89.50 183 GLU A CA 1
ATOM 1391 C C . GLU A 1 183 ? 6.756 19.042 -21.141 1.00 89.50 183 GLU A C 1
ATOM 1393 O O . GLU A 1 183 ? 6.650 18.343 -22.145 1.00 89.50 183 GLU A O 1
ATOM 1398 N N . ASN A 1 184 ? 7.864 19.739 -20.866 1.00 89.75 184 ASN A N 1
ATOM 1399 C CA . ASN A 1 184 ? 9.058 19.794 -21.709 1.00 89.75 184 ASN A CA 1
ATOM 1400 C C . ASN A 1 184 ? 10.149 18.805 -21.257 1.00 89.75 184 ASN A C 1
ATOM 1402 O O . ASN A 1 184 ? 11.299 18.950 -21.668 1.00 89.75 184 ASN A O 1
ATOM 1406 N N . LEU A 1 185 ? 9.812 17.835 -20.394 1.00 90.25 185 LEU A N 1
ATOM 1407 C CA . LEU A 1 185 ? 10.734 16.832 -19.839 1.00 90.25 185 LEU A CA 1
ATOM 1408 C C . LEU A 1 185 ? 11.894 17.430 -19.025 1.00 90.25 185 LEU A C 1
ATOM 1410 O O . LEU A 1 185 ? 12.956 16.831 -18.878 1.00 90.25 185 LEU A O 1
ATOM 1414 N N . GLN A 1 186 ? 11.685 18.616 -18.453 1.00 89.62 186 GLN A N 1
ATOM 1415 C CA . GLN A 1 186 ? 12.649 19.280 -17.578 1.00 89.62 186 GLN A CA 1
ATOM 1416 C C . GLN A 1 186 ? 12.214 19.167 -16.120 1.00 89.62 186 GLN A C 1
ATOM 1418 O O . GLN A 1 186 ? 11.018 19.097 -15.827 1.00 89.62 186 GLN A O 1
ATOM 1423 N N . ARG A 1 187 ? 13.176 19.185 -15.190 1.00 87.81 187 ARG A N 1
ATOM 1424 C CA . ARG A 1 187 ? 12.874 19.213 -13.753 1.00 87.81 187 ARG A CA 1
ATOM 1425 C C . ARG A 1 187 ? 11.970 20.420 -13.441 1.00 87.81 187 ARG A C 1
ATOM 1427 O O . ARG A 1 187 ? 12.307 21.519 -13.881 1.00 87.81 187 ARG A O 1
ATOM 1434 N N . PRO A 1 188 ? 10.848 20.241 -12.720 1.00 86.12 188 PRO A N 1
ATOM 1435 C CA . PRO A 1 188 ? 9.967 21.349 -12.383 1.00 86.12 188 PRO A CA 1
ATOM 1436 C C . PRO A 1 188 ? 10.713 22.368 -11.521 1.00 86.12 188 PRO A C 1
ATOM 1438 O O . PRO A 1 188 ? 11.476 21.987 -10.629 1.00 86.12 188 PRO A O 1
ATOM 1441 N N . GLU A 1 189 ? 10.483 23.653 -11.777 1.00 87.38 189 GLU A N 1
ATOM 1442 C CA . GLU A 1 189 ? 10.918 24.707 -10.860 1.00 87.38 189 GLU A CA 1
ATOM 1443 C C . GLU A 1 189 ? 10.093 24.668 -9.563 1.00 87.38 189 GLU A C 1
ATOM 1445 O O . GLU A 1 189 ? 9.026 24.051 -9.490 1.00 87.38 189 GLU A O 1
ATOM 1450 N N . GLU A 1 190 ? 10.582 25.331 -8.514 1.00 82.94 190 GLU A N 1
ATOM 1451 C CA . GLU A 1 190 ? 9.878 25.394 -7.234 1.00 82.94 190 GLU A CA 1
ATOM 1452 C C . GLU A 1 190 ? 8.461 25.970 -7.412 1.00 82.94 190 GLU A C 1
ATOM 1454 O O . GLU A 1 190 ? 8.268 27.049 -7.971 1.00 82.94 190 GLU A O 1
ATOM 1459 N N . GLY A 1 191 ? 7.451 25.228 -6.948 1.00 78.06 191 GLY A N 1
ATOM 1460 C CA . GLY A 1 191 ? 6.038 25.595 -7.086 1.00 78.06 191 GLY A CA 1
ATOM 1461 C C . GLY A 1 191 ? 5.388 25.208 -8.420 1.00 78.06 191 GLY A C 1
ATOM 1462 O O . GLY A 1 191 ? 4.174 25.365 -8.558 1.00 78.06 191 GLY A O 1
ATOM 1463 N N . GLN A 1 192 ? 6.140 24.664 -9.383 1.00 82.56 192 GLN A N 1
ATOM 1464 C CA . GLN A 1 192 ? 5.576 24.122 -10.618 1.00 82.56 192 GLN A CA 1
ATOM 1465 C C . GLN A 1 192 ? 5.077 22.686 -10.402 1.00 82.56 192 GLN A C 1
ATOM 1467 O O . GLN A 1 192 ? 5.771 21.846 -9.829 1.00 82.56 192 GLN A O 1
ATOM 1472 N N . GLN A 1 193 ? 3.873 22.381 -10.895 1.00 80.75 193 GLN A N 1
ATOM 1473 C CA . GLN A 1 193 ? 3.375 21.006 -10.905 1.00 80.75 193 GLN A CA 1
ATOM 1474 C C . GLN A 1 193 ? 4.151 20.153 -11.912 1.00 80.75 193 GLN A C 1
ATOM 1476 O O . GLN A 1 193 ? 4.407 20.579 -13.042 1.00 80.75 193 GLN A O 1
ATOM 1481 N N . SER A 1 194 ? 4.484 18.927 -11.510 1.00 86.19 194 SER A N 1
ATOM 1482 C CA . SER A 1 194 ? 4.948 17.913 -12.446 1.00 86.19 194 SER A CA 1
ATOM 1483 C C . SER A 1 194 ? 3.821 17.482 -13.383 1.00 86.19 194 SER A C 1
ATOM 1485 O O . SER A 1 194 ? 2.647 17.445 -13.012 1.00 86.19 194 SER A O 1
ATOM 1487 N N . VAL A 1 195 ? 4.207 17.154 -14.612 1.00 88.88 195 VAL A N 1
ATOM 1488 C CA . VAL A 1 195 ? 3.345 16.616 -15.668 1.00 88.88 195 VAL A CA 1
ATOM 1489 C C . VAL A 1 195 ? 3.643 15.141 -15.906 1.00 88.88 195 VAL A C 1
ATOM 1491 O O . VAL A 1 195 ? 2.727 14.397 -16.244 1.00 88.88 1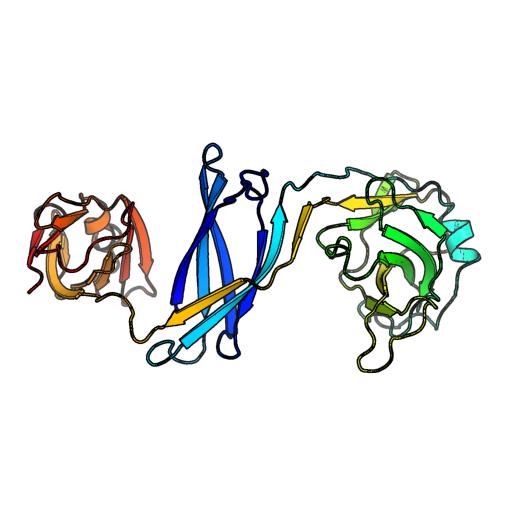95 VAL A O 1
ATOM 1494 N N . TYR A 1 196 ? 4.881 14.700 -15.667 1.00 90.12 196 TYR A N 1
ATOM 1495 C CA . TYR A 1 196 ? 5.282 13.300 -15.787 1.00 90.12 196 TYR A CA 1
ATOM 1496 C C . TYR A 1 196 ? 6.130 12.851 -14.601 1.00 90.12 196 TYR A C 1
ATOM 1498 O O . TYR A 1 196 ? 6.922 13.636 -14.076 1.00 90.12 196 TYR A O 1
ATOM 1506 N N . ASP A 1 197 ? 5.987 11.583 -14.231 1.00 89.50 197 ASP A N 1
ATOM 1507 C CA . ASP A 1 197 ? 6.827 10.896 -13.254 1.00 89.50 197 ASP A CA 1
ATOM 1508 C C . ASP A 1 197 ? 7.586 9.766 -13.953 1.00 89.50 197 ASP A C 1
ATOM 1510 O O . ASP A 1 197 ? 7.007 9.022 -14.748 1.00 89.50 197 ASP A O 1
ATOM 1514 N N . PHE A 1 198 ? 8.867 9.627 -13.630 1.00 90.62 198 PHE A N 1
ATOM 1515 C CA . PHE A 1 198 ? 9.759 8.608 -14.165 1.00 90.62 198 PHE A CA 1
ATOM 1516 C C . PHE A 1 198 ? 10.314 7.735 -13.049 1.00 90.62 198 PHE A C 1
ATOM 1518 O O . PHE A 1 198 ? 10.525 8.187 -11.919 1.00 90.62 198 PHE A O 1
ATOM 1525 N N . SER A 1 199 ? 10.551 6.467 -13.364 1.00 91.19 199 SER A N 1
ATOM 1526 C CA . SER A 1 199 ? 11.223 5.519 -12.478 1.00 91.19 199 SER A CA 1
ATOM 1527 C C . SER A 1 199 ? 12.192 4.655 -13.265 1.00 91.19 199 SER A C 1
ATOM 1529 O O . SER A 1 199 ? 11.871 4.221 -14.371 1.00 91.19 199 SER A O 1
ATOM 1531 N N . GLU A 1 200 ? 13.351 4.381 -12.678 1.00 93.25 200 GLU A N 1
ATOM 1532 C CA . GLU A 1 200 ? 14.392 3.554 -13.280 1.00 93.25 200 GLU A CA 1
ATOM 1533 C C . GLU A 1 200 ? 14.596 2.263 -12.505 1.00 93.25 200 GLU A C 1
ATOM 1535 O O . GLU A 1 200 ? 14.702 2.254 -11.274 1.00 93.25 200 GLU A O 1
ATOM 1540 N N . TYR A 1 201 ? 14.662 1.175 -13.264 1.00 94.06 201 TYR A N 1
ATOM 1541 C CA . TYR A 1 201 ? 14.884 -0.173 -12.776 1.00 94.06 201 TYR A CA 1
ATOM 1542 C C . TYR A 1 201 ? 16.181 -0.708 -13.361 1.00 94.06 201 TYR A C 1
ATOM 1544 O O . TYR A 1 201 ? 16.387 -0.660 -14.573 1.00 94.06 201 TYR A O 1
ATOM 1552 N N . TYR A 1 202 ? 17.029 -1.238 -12.487 1.00 94.44 202 TYR A N 1
ATOM 1553 C CA . TYR A 1 202 ? 18.396 -1.624 -12.819 1.00 94.44 202 TYR A CA 1
ATOM 1554 C C . TYR A 1 202 ? 18.541 -3.143 -12.792 1.00 94.44 202 TYR A C 1
ATOM 1556 O O . TYR A 1 202 ? 18.170 -3.782 -11.806 1.00 94.44 202 TYR A O 1
ATOM 1564 N N . PHE A 1 203 ? 19.101 -3.723 -13.848 1.00 95.50 203 PHE A N 1
ATOM 1565 C CA . PHE A 1 203 ? 19.341 -5.155 -13.993 1.00 95.50 203 PHE A CA 1
ATOM 1566 C C . PHE A 1 203 ? 20.843 -5.434 -14.038 1.00 95.50 203 PHE A C 1
ATOM 1568 O O . PHE A 1 203 ? 21.601 -4.773 -14.744 1.00 95.50 203 PHE A O 1
ATOM 1575 N N . ASP A 1 204 ? 21.262 -6.433 -13.267 1.00 93.38 204 ASP A N 1
ATOM 1576 C CA . ASP A 1 204 ? 22.644 -6.913 -13.211 1.00 93.38 204 ASP A CA 1
ATOM 1577 C C . ASP A 1 204 ? 22.759 -8.143 -14.102 1.00 93.38 204 ASP A C 1
ATOM 1579 O O . ASP A 1 204 ? 22.552 -9.278 -13.674 1.00 93.38 204 ASP A O 1
ATOM 1583 N N . VAL A 1 205 ? 22.952 -7.854 -15.384 1.00 94.69 205 VAL A N 1
ATOM 1584 C CA . VAL A 1 205 ? 23.054 -8.806 -16.489 1.00 94.69 205 VAL A CA 1
ATOM 1585 C C . VAL A 1 205 ? 24.216 -8.383 -17.381 1.00 94.69 205 VAL A C 1
ATOM 1587 O O . VAL A 1 205 ? 24.573 -7.204 -17.414 1.00 94.69 205 VAL A O 1
ATOM 1590 N N . ASP A 1 206 ? 24.802 -9.324 -18.120 1.00 93.81 206 ASP A N 1
ATOM 1591 C CA . ASP A 1 206 ? 25.790 -8.966 -19.135 1.00 93.81 206 ASP A CA 1
ATOM 1592 C C . ASP A 1 206 ? 25.083 -8.295 -20.318 1.00 93.81 206 ASP A C 1
ATOM 1594 O O . ASP A 1 206 ? 24.315 -8.921 -21.048 1.00 93.81 206 ASP A O 1
ATOM 1598 N N . ILE A 1 207 ? 25.347 -7.002 -20.506 1.00 92.38 207 ILE A N 1
ATOM 1599 C CA . ILE A 1 207 ? 24.767 -6.192 -21.583 1.00 92.38 207 ILE A CA 1
ATOM 1600 C C . ILE A 1 207 ? 25.173 -6.673 -22.986 1.00 92.38 207 ILE A C 1
ATOM 1602 O O . ILE A 1 207 ? 24.529 -6.306 -23.964 1.00 92.38 207 ILE A O 1
ATOM 1606 N N . ASN A 1 208 ? 26.222 -7.494 -23.096 1.00 91.38 208 ASN A N 1
ATOM 1607 C CA . ASN A 1 208 ? 26.652 -8.090 -24.362 1.00 91.38 208 ASN A CA 1
ATOM 1608 C C . ASN A 1 208 ? 25.933 -9.414 -24.668 1.00 91.38 208 ASN A C 1
ATOM 1610 O O . ASN A 1 208 ? 26.088 -9.943 -25.766 1.00 91.38 208 ASN A O 1
ATOM 1614 N N . GLU A 1 209 ? 25.160 -9.948 -23.718 1.00 93.94 209 GLU A N 1
ATOM 1615 C CA . GLU A 1 209 ? 24.428 -11.216 -23.831 1.00 93.94 209 GLU A CA 1
ATOM 1616 C C . GLU A 1 209 ? 22.907 -11.000 -23.710 1.00 93.94 209 GLU A C 1
ATOM 1618 O O . GLU A 1 209 ? 22.190 -11.804 -23.122 1.00 93.94 209 GLU A O 1
ATOM 1623 N N . LEU A 1 210 ? 22.399 -9.895 -24.269 1.00 96.56 210 LEU A N 1
ATOM 1624 C CA . LEU A 1 210 ? 20.964 -9.566 -24.272 1.00 96.56 210 LEU A CA 1
ATOM 1625 C C . LEU A 1 210 ? 20.188 -10.209 -25.434 1.00 96.56 210 LEU A C 1
ATOM 1627 O O . LEU A 1 210 ? 18.961 -10.100 -25.491 1.00 96.56 210 LEU A O 1
ATOM 1631 N N . ASP A 1 211 ? 20.873 -10.879 -26.364 1.00 95.50 211 ASP A N 1
ATOM 1632 C CA . ASP A 1 211 ? 20.239 -11.551 -27.499 1.00 95.50 211 ASP A CA 1
ATOM 1633 C C . ASP A 1 211 ? 19.235 -12.611 -27.017 1.00 95.50 211 ASP A C 1
ATOM 1635 O O . ASP A 1 211 ? 19.573 -13.561 -26.310 1.00 95.50 211 ASP A O 1
ATOM 1639 N N . GLY A 1 212 ? 17.975 -12.462 -27.429 1.00 93.94 212 GLY A N 1
ATOM 1640 C CA . GLY A 1 212 ? 16.883 -13.353 -27.026 1.00 93.94 212 GLY A CA 1
ATOM 1641 C C . GLY A 1 212 ? 16.239 -13.009 -25.681 1.00 93.94 212 GLY A C 1
ATOM 1642 O O . GLY A 1 212 ? 15.252 -13.650 -25.317 1.00 93.94 212 GLY A O 1
ATOM 1643 N N . TYR A 1 213 ? 16.727 -11.989 -24.968 1.00 98.25 213 TYR A N 1
ATOM 1644 C CA . TYR A 1 213 ? 16.059 -11.505 -23.763 1.00 98.25 213 TYR A CA 1
ATOM 1645 C C . TYR A 1 213 ? 14.761 -10.783 -24.122 1.00 98.25 213 TYR A C 1
ATOM 1647 O O . TYR A 1 213 ? 14.656 -10.095 -25.136 1.00 98.25 213 TYR A O 1
ATOM 1655 N N . THR A 1 214 ? 13.758 -10.920 -23.258 1.00 98.19 214 THR A N 1
ATOM 1656 C CA . THR A 1 214 ? 12.462 -10.254 -23.410 1.00 98.19 214 THR A CA 1
ATOM 1657 C C . THR A 1 214 ? 12.195 -9.356 -22.212 1.00 98.19 214 THR A C 1
ATOM 1659 O O . THR A 1 214 ? 12.092 -9.839 -21.084 1.00 98.19 214 THR A O 1
ATOM 1662 N N . LEU A 1 215 ? 12.012 -8.055 -22.456 1.00 98.31 215 LEU A N 1
ATOM 1663 C CA . LEU A 1 215 ? 11.478 -7.142 -21.447 1.00 98.31 215 LEU A CA 1
ATOM 1664 C C . LEU A 1 215 ? 9.990 -7.426 -21.236 1.00 98.31 215 LEU A C 1
ATOM 1666 O O . LEU A 1 215 ? 9.195 -7.391 -22.178 1.00 98.31 215 LEU A O 1
ATOM 1670 N N . CYS A 1 216 ? 9.617 -7.673 -19.988 1.00 97.12 216 CYS A N 1
ATOM 1671 C CA . CYS A 1 216 ? 8.248 -7.938 -19.589 1.00 97.12 216 CYS A CA 1
ATOM 1672 C C . CYS A 1 216 ? 7.809 -6.980 -18.482 1.00 97.12 216 CYS A C 1
ATOM 1674 O O . CYS A 1 216 ? 8.624 -6.467 -17.717 1.00 97.12 216 CYS A O 1
ATOM 1676 N N . PHE A 1 217 ? 6.500 -6.774 -18.380 1.00 94.00 217 PHE A N 1
ATOM 1677 C CA . PHE A 1 217 ? 5.864 -6.085 -17.267 1.00 94.00 217 PHE A CA 1
ATOM 1678 C C . PHE A 1 217 ? 4.791 -6.966 -16.649 1.00 94.00 217 PHE A C 1
ATOM 1680 O O . PHE A 1 217 ? 4.138 -7.752 -17.333 1.00 94.00 217 PHE A O 1
ATOM 1687 N N . GLU A 1 218 ? 4.583 -6.789 -15.355 1.00 91.06 218 GLU A N 1
ATOM 1688 C CA . GLU A 1 218 ? 3.427 -7.308 -14.635 1.00 91.06 218 GLU A CA 1
ATOM 1689 C C . GLU A 1 218 ? 2.947 -6.278 -13.621 1.00 91.06 218 GLU A C 1
ATOM 1691 O O . GLU A 1 218 ? 3.656 -5.317 -13.303 1.00 91.06 218 GLU A O 1
ATOM 1696 N N . GLY A 1 219 ? 1.755 -6.505 -13.083 1.00 87.12 219 GLY A N 1
ATOM 1697 C CA . GLY A 1 219 ? 1.266 -5.757 -11.942 1.00 87.12 219 GLY A CA 1
ATOM 1698 C C . GLY A 1 219 ? -0.247 -5.637 -11.925 1.00 87.12 219 GLY A C 1
ATOM 1699 O O . GLY A 1 219 ? -0.965 -6.338 -12.633 1.00 87.12 219 GLY A O 1
ATOM 1700 N N . THR A 1 220 ? -0.746 -4.739 -11.090 1.00 84.19 220 THR A N 1
ATOM 1701 C CA . THR A 1 220 ? -2.174 -4.563 -10.852 1.00 84.19 220 THR A CA 1
ATOM 1702 C C . THR A 1 220 ? -2.601 -3.157 -11.226 1.00 84.19 220 THR A C 1
ATOM 1704 O O . THR A 1 220 ? -2.062 -2.151 -10.760 1.00 84.19 220 THR A O 1
ATOM 1707 N N . LYS A 1 221 ? -3.629 -3.093 -12.063 1.00 81.81 221 LYS A N 1
ATOM 1708 C CA . LYS A 1 221 ? -4.316 -1.867 -12.428 1.00 81.81 221 LYS A CA 1
ATOM 1709 C C . LYS A 1 221 ? -5.390 -1.546 -11.403 1.00 81.81 221 LYS A C 1
ATOM 1711 O O . LYS A 1 221 ? -6.292 -2.346 -11.204 1.00 81.81 221 LYS A O 1
ATOM 1716 N N . TRP A 1 222 ? -5.342 -0.342 -10.847 1.00 83.19 222 TRP A N 1
ATOM 1717 C CA . TRP A 1 222 ? -6.317 0.135 -9.869 1.00 83.19 222 TRP A CA 1
ATOM 1718 C C . TRP A 1 222 ? -7.149 1.286 -10.428 1.00 83.19 222 TRP A C 1
ATOM 1720 O O . TRP A 1 222 ? -6.638 2.133 -11.165 1.00 83.19 222 TRP A O 1
ATOM 1730 N N . ASN A 1 223 ? -8.421 1.352 -10.040 1.00 83.25 223 ASN A N 1
ATOM 1731 C CA . ASN A 1 223 ? -9.171 2.602 -10.102 1.00 83.25 223 ASN A CA 1
ATOM 1732 C C . ASN A 1 223 ? -8.815 3.434 -8.879 1.00 83.25 223 ASN A C 1
ATOM 1734 O O . ASN A 1 223 ? -8.557 2.882 -7.810 1.00 83.25 223 ASN A O 1
ATOM 1738 N N . VAL A 1 224 ? -8.801 4.756 -9.025 1.00 83.06 224 VAL A N 1
ATOM 1739 C CA . VAL A 1 224 ? -8.405 5.646 -7.934 1.00 83.06 224 VAL A CA 1
ATOM 1740 C C . VAL A 1 224 ? -9.342 6.832 -7.852 1.00 83.06 224 VAL A C 1
ATOM 1742 O O . VAL A 1 224 ? -9.671 7.450 -8.864 1.00 83.06 224 VAL A O 1
ATOM 1745 N N . VAL A 1 225 ? -9.728 7.168 -6.629 1.00 84.12 225 VAL A N 1
ATOM 1746 C CA . VAL A 1 225 ? -10.369 8.438 -6.298 1.00 84.12 225 VAL A CA 1
ATOM 1747 C C . VAL A 1 225 ? -9.402 9.228 -5.432 1.00 84.12 225 VAL A C 1
ATOM 1749 O O . VAL A 1 225 ? -8.888 8.709 -4.444 1.00 84.12 225 VAL A O 1
ATOM 1752 N N . THR A 1 226 ? -9.140 10.473 -5.803 1.00 83.50 226 THR A N 1
ATOM 1753 C CA . THR A 1 226 ? -8.415 11.430 -4.962 1.00 83.50 226 THR A CA 1
ATOM 1754 C C . THR A 1 226 ? -9.408 12.376 -4.316 1.00 83.50 226 THR A C 1
ATOM 1756 O O . THR A 1 226 ? -10.369 12.795 -4.963 1.00 83.50 226 THR A O 1
ATOM 1759 N N . GLY A 1 227 ? -9.157 12.745 -3.072 1.00 82.25 227 GLY A N 1
ATOM 1760 C CA . GLY A 1 227 ? -9.994 13.685 -2.346 1.00 82.25 227 GLY A CA 1
ATOM 1761 C C . GLY A 1 227 ? -9.287 14.183 -1.100 1.00 82.25 227 GLY A C 1
ATOM 1762 O O . GLY A 1 227 ? -8.240 13.665 -0.726 1.00 82.25 227 GLY A O 1
ATOM 1763 N N . ASP A 1 228 ? -9.882 15.192 -0.476 1.00 86.81 228 ASP A N 1
ATOM 1764 C CA . ASP A 1 228 ? -9.399 15.791 0.766 1.00 86.81 228 ASP A CA 1
ATOM 1765 C C . ASP A 1 228 ? -10.376 15.455 1.896 1.00 86.81 228 ASP A C 1
ATOM 1767 O O . ASP A 1 228 ? -11.091 16.319 2.409 1.00 86.81 228 ASP A O 1
ATOM 1771 N N . TRP A 1 229 ? -10.462 14.170 2.247 1.00 89.88 229 TRP A N 1
ATOM 1772 C CA . TRP A 1 229 ? -11.292 13.734 3.368 1.00 89.88 229 TRP A CA 1
ATOM 1773 C C . TRP A 1 229 ? -10.477 13.791 4.652 1.00 89.88 229 TRP A C 1
ATOM 1775 O O . TRP A 1 229 ? -9.471 13.099 4.782 1.00 89.88 229 TRP A O 1
ATOM 1785 N N . ASN A 1 230 ? -10.929 14.601 5.604 1.00 90.81 230 ASN A N 1
ATOM 1786 C CA . ASN A 1 230 ? -10.306 14.732 6.914 1.00 90.81 230 ASN A CA 1
ATOM 1787 C C . ASN A 1 230 ? -11.220 14.125 7.976 1.00 90.81 230 ASN A C 1
ATOM 1789 O O . ASN A 1 230 ? -12.407 14.443 8.040 1.00 90.81 230 ASN A O 1
ATOM 1793 N N . LEU A 1 231 ? -10.646 13.265 8.808 1.00 87.12 231 LEU A N 1
ATOM 1794 C CA . LEU A 1 231 ? -11.259 12.735 10.011 1.00 87.12 231 LEU A CA 1
ATOM 1795 C C . LEU A 1 231 ? -10.548 13.351 11.214 1.00 87.12 231 LEU A C 1
ATOM 1797 O O . LEU A 1 231 ? -9.399 13.012 11.502 1.00 87.12 231 LEU A O 1
ATOM 1801 N N . ASP A 1 232 ? -11.241 14.246 11.907 1.00 88.06 232 ASP A N 1
ATOM 1802 C CA . ASP A 1 232 ? -10.760 14.817 13.158 1.00 88.06 232 ASP A CA 1
ATOM 1803 C C . ASP A 1 232 ? -11.147 13.898 14.320 1.00 88.06 232 ASP A C 1
ATOM 1805 O O . ASP A 1 232 ? -12.321 13.621 14.569 1.00 88.06 232 ASP A O 1
ATOM 1809 N N . VAL A 1 233 ? -10.130 13.407 15.017 1.00 82.12 233 VAL A N 1
ATOM 1810 C CA . VAL A 1 233 ? -10.235 12.551 16.192 1.00 82.12 233 VAL A CA 1
ATOM 1811 C C . VAL A 1 233 ? -9.816 13.370 17.400 1.00 82.12 233 VAL A C 1
ATOM 1813 O O . VAL A 1 233 ? -8.657 13.765 17.529 1.00 82.12 233 VAL A O 1
ATOM 1816 N N . ASP A 1 234 ? -10.769 13.617 18.287 1.00 81.12 234 ASP A N 1
ATOM 1817 C CA . ASP A 1 234 ? -10.525 14.263 19.568 1.00 81.12 234 ASP A CA 1
ATOM 1818 C C . ASP A 1 234 ? -10.342 13.198 20.654 1.00 81.12 234 ASP A C 1
ATOM 1820 O O . ASP A 1 234 ? -11.295 12.507 21.027 1.00 81.12 234 ASP A O 1
ATOM 1824 N N . PHE A 1 235 ? -9.112 13.052 21.151 1.00 75.19 235 PHE A N 1
ATOM 1825 C CA . PHE A 1 235 ? -8.819 12.106 22.222 1.00 75.19 235 PHE A CA 1
ATOM 1826 C C . PHE A 1 235 ? -9.194 12.644 23.618 1.00 75.19 235 PHE A C 1
ATOM 1828 O O . PHE A 1 235 ? -9.163 11.877 24.581 1.00 75.19 235 PHE A O 1
ATOM 1835 N N . ASP A 1 236 ? -9.602 13.913 23.747 1.00 70.06 236 ASP A N 1
ATOM 1836 C CA . ASP A 1 236 ? -10.118 14.473 25.009 1.00 70.06 236 ASP A CA 1
ATOM 1837 C C . ASP A 1 236 ? -11.577 14.101 25.261 1.00 70.06 236 ASP A C 1
ATOM 1839 O O . ASP A 1 236 ? -12.023 14.040 26.408 1.00 70.06 236 ASP A O 1
ATOM 1843 N N . ASN A 1 237 ? -12.307 13.800 24.188 1.00 61.88 237 ASN A N 1
ATOM 1844 C CA . ASN A 1 237 ? -13.695 13.354 24.219 1.00 61.88 237 ASN A CA 1
ATOM 1845 C C . ASN A 1 237 ? -13.830 11.871 23.858 1.00 61.88 237 ASN A C 1
ATOM 1847 O O . ASN A 1 237 ? -14.836 11.459 23.273 1.00 61.88 237 ASN A O 1
ATOM 1851 N N . LEU A 1 238 ? -12.834 11.049 24.213 1.00 63.56 238 LEU A N 1
ATOM 1852 C CA . LEU A 1 238 ? -12.991 9.606 24.081 1.00 63.56 238 LEU A CA 1
ATOM 1853 C C . LEU A 1 238 ? -14.209 9.142 24.893 1.00 63.56 238 LEU A C 1
ATOM 1855 O O . LEU A 1 238 ? -14.414 9.590 26.027 1.00 63.56 238 LEU A O 1
ATOM 1859 N N . PRO A 1 239 ? -15.031 8.242 24.331 1.00 61.00 239 PRO A N 1
ATOM 1860 C CA . PRO A 1 239 ? -16.180 7.710 25.037 1.00 61.00 239 PRO A CA 1
ATOM 1861 C C . PRO A 1 239 ? -15.735 7.094 26.363 1.00 61.00 239 PRO A C 1
ATOM 1863 O O . PRO A 1 239 ? -14.717 6.401 26.425 1.00 61.00 239 PRO A O 1
ATOM 1866 N N . LYS A 1 240 ? -16.507 7.380 27.419 1.00 65.19 240 LYS A N 1
ATOM 1867 C CA . LYS A 1 240 ? -16.213 6.988 28.801 1.00 65.19 240 LYS A CA 1
ATOM 1868 C C . LYS A 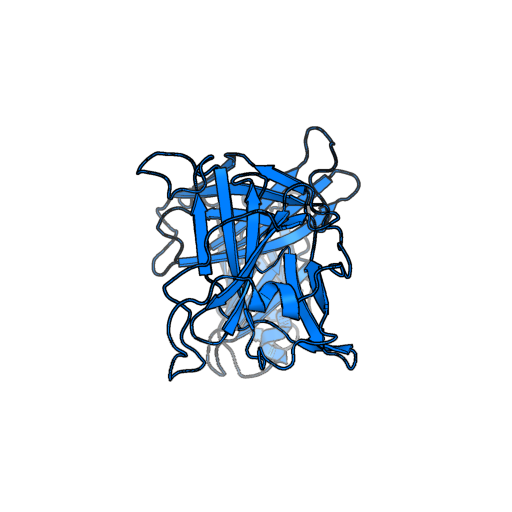1 240 ? -15.788 5.526 28.851 1.00 65.19 240 LYS A C 1
ATOM 1870 O O . LYS A 1 240 ? -16.608 4.642 28.622 1.00 65.19 240 LYS A O 1
ATOM 1875 N N . THR A 1 241 ? -14.538 5.267 29.196 1.00 78.81 241 THR A N 1
ATOM 1876 C CA . THR A 1 241 ? -14.141 3.931 29.623 1.00 78.81 241 THR A CA 1
ATOM 1877 C C . THR A 1 241 ? -14.545 3.760 31.077 1.00 78.81 241 THR A C 1
ATOM 1879 O O . THR A 1 241 ? -14.388 4.685 31.878 1.00 78.81 241 THR A O 1
ATOM 1882 N N . ARG A 1 242 ? -15.063 2.588 31.436 1.00 85.44 242 ARG A N 1
ATOM 1883 C CA . ARG A 1 242 ? -15.248 2.222 32.843 1.00 85.44 242 ARG A CA 1
ATOM 1884 C C . ARG A 1 242 ? -14.168 1.236 33.226 1.00 85.44 242 ARG A C 1
ATOM 1886 O O . ARG A 1 242 ? -13.876 0.321 32.463 1.00 85.44 242 ARG A O 1
ATOM 1893 N N . GLU A 1 243 ? -13.586 1.436 34.394 1.00 90.00 243 GLU A N 1
ATOM 1894 C CA . GLU A 1 243 ? -12.595 0.529 34.950 1.00 90.00 243 GLU A CA 1
ATOM 1895 C C . GLU A 1 243 ? -13.105 -0.006 36.284 1.00 90.00 243 GLU A C 1
ATOM 1897 O O . GLU A 1 243 ? -13.606 0.758 37.111 1.00 90.00 243 GLU A O 1
ATOM 1902 N N . VAL A 1 244 ? -13.001 -1.317 36.485 1.00 94.00 244 VAL A N 1
ATOM 1903 C CA . VAL A 1 244 ? -13.333 -1.961 37.755 1.00 94.00 244 VAL A CA 1
ATOM 1904 C C . VAL A 1 244 ? -12.285 -3.010 38.093 1.00 94.00 244 VAL A C 1
ATOM 1906 O O . VAL A 1 244 ? -11.870 -3.796 37.243 1.00 94.00 244 VAL A O 1
ATOM 1909 N N . THR A 1 245 ? -11.862 -3.026 39.353 1.00 95.50 245 THR A N 1
ATOM 1910 C CA . THR A 1 245 ? -11.042 -4.105 39.903 1.00 95.50 245 THR A CA 1
ATOM 1911 C C . THR A 1 245 ? -11.953 -5.128 40.562 1.00 95.50 245 THR A C 1
ATOM 1913 O O . THR A 1 245 ? -12.828 -4.758 41.348 1.00 95.50 245 THR A O 1
ATOM 1916 N N . ALA A 1 246 ? -11.761 -6.404 40.247 1.00 95.75 246 ALA A N 1
ATOM 1917 C CA . ALA A 1 246 ? -12.579 -7.479 40.784 1.00 95.75 246 ALA A CA 1
ATOM 1918 C C . ALA A 1 246 ? -11.773 -8.758 41.009 1.00 95.75 246 ALA A C 1
ATOM 1920 O O . ALA A 1 246 ? -10.725 -8.974 40.404 1.00 95.75 246 ALA A O 1
ATOM 1921 N N . ASP A 1 247 ? -12.338 -9.633 41.833 1.00 95.31 247 ASP A N 1
ATOM 1922 C CA . ASP A 1 247 ? -11.926 -11.026 41.919 1.00 95.31 247 ASP A CA 1
ATOM 1923 C C . ASP A 1 247 ? -12.881 -11.862 41.064 1.00 95.31 247 ASP A C 1
ATOM 1925 O O . ASP A 1 247 ? -14.100 -11.676 41.122 1.00 95.31 247 ASP A O 1
ATOM 1929 N N . ILE A 1 248 ? -12.343 -12.799 40.284 1.00 94.38 248 ILE A N 1
ATOM 1930 C CA . ILE A 1 248 ? -13.144 -13.715 39.465 1.00 94.38 248 ILE A CA 1
ATOM 1931 C C . ILE A 1 248 ? -12.755 -15.164 39.720 1.00 94.38 248 ILE A C 1
ATOM 1933 O O . ILE A 1 248 ? -11.591 -15.491 39.946 1.00 94.38 248 ILE A O 1
ATOM 1937 N N . THR A 1 249 ? -13.746 -16.051 39.668 1.00 94.50 249 THR A N 1
ATOM 1938 C CA . THR A 1 249 ? -13.550 -17.500 39.776 1.00 94.50 249 THR A CA 1
ATOM 1939 C C . THR A 1 249 ? -14.156 -18.202 38.570 1.00 94.50 249 THR A C 1
ATOM 1941 O O . THR A 1 249 ? -15.352 -18.076 38.316 1.00 94.50 249 THR A O 1
ATOM 1944 N N . VAL A 1 250 ? -13.352 -18.949 37.817 1.00 91.94 250 VAL A N 1
ATOM 1945 C CA . VAL A 1 250 ? -13.809 -19.709 36.647 1.00 91.94 250 VAL A CA 1
ATOM 1946 C C . VAL A 1 250 ? -13.371 -21.161 36.798 1.00 91.94 250 VAL A C 1
ATOM 1948 O O . VAL A 1 250 ? -12.189 -21.480 36.694 1.00 91.94 250 VAL A O 1
ATOM 1951 N N . GLY A 1 251 ? -14.327 -22.050 37.077 1.00 88.94 251 GLY A N 1
ATOM 1952 C CA . GLY A 1 251 ? -14.009 -23.419 37.488 1.00 88.94 251 GLY A CA 1
ATOM 1953 C C . GLY A 1 251 ? -13.186 -23.417 38.779 1.00 88.94 251 GLY A C 1
ATOM 1954 O O . GLY A 1 251 ? -13.583 -22.789 39.758 1.00 88.94 251 GLY A O 1
ATOM 1955 N N . ASP A 1 252 ? -12.028 -24.079 38.758 1.00 89.38 252 ASP A N 1
ATOM 1956 C CA . ASP A 1 252 ? -11.089 -24.132 39.890 1.00 89.38 252 ASP A CA 1
ATOM 1957 C C . ASP A 1 252 ? -10.063 -22.976 39.886 1.00 89.38 252 ASP A C 1
ATOM 1959 O O . ASP A 1 252 ? -9.195 -22.904 40.759 1.00 89.38 252 ASP A O 1
ATOM 1963 N N . VAL A 1 253 ? -10.134 -22.066 38.906 1.00 91.12 253 VAL A N 1
ATOM 1964 C CA . VAL A 1 253 ? -9.203 -20.938 38.763 1.00 91.12 253 VAL A CA 1
ATOM 1965 C C . VAL A 1 253 ? -9.746 -19.710 39.480 1.00 91.12 253 VAL A C 1
ATOM 1967 O O . VAL A 1 253 ? -10.795 -19.186 39.110 1.00 91.12 253 VAL A O 1
ATOM 1970 N N . GLN A 1 254 ? -8.991 -19.211 40.460 1.00 92.00 254 GLN A N 1
ATOM 1971 C CA . GLN A 1 254 ? -9.277 -17.960 41.158 1.00 92.00 254 GLN A CA 1
ATOM 1972 C C . GLN A 1 254 ? -8.271 -16.877 40.752 1.00 92.00 254 GLN A C 1
ATOM 1974 O O . GLN A 1 254 ? -7.057 -17.054 40.884 1.00 92.00 254 GLN A O 1
ATOM 1979 N N . MET A 1 255 ? -8.782 -15.743 40.280 1.00 91.00 255 MET A N 1
ATOM 1980 C CA . MET A 1 255 ? -8.000 -14.552 39.966 1.00 91.00 255 MET A CA 1
ATOM 1981 C C . MET A 1 255 ? -8.398 -13.426 40.902 1.00 91.00 255 MET A C 1
ATOM 1983 O O . MET A 1 255 ? -9.587 -13.163 41.074 1.00 91.00 255 MET A O 1
ATOM 1987 N N . THR A 1 256 ? -7.402 -12.779 41.494 1.00 92.31 256 THR A N 1
ATOM 1988 C CA . THR A 1 256 ? -7.600 -11.656 42.408 1.00 92.31 256 THR A CA 1
ATOM 1989 C C . THR A 1 256 ? -7.088 -10.371 41.790 1.00 92.31 256 THR A C 1
ATOM 1991 O O . THR A 1 256 ? -6.085 -10.400 41.072 1.00 92.31 256 THR A O 1
ATOM 1994 N N . ASP A 1 257 ? -7.746 -9.260 42.103 1.00 92.81 257 ASP A N 1
ATOM 1995 C CA . ASP A 1 257 ? -7.352 -7.918 41.666 1.00 92.81 257 ASP A CA 1
ATOM 1996 C C . ASP A 1 257 ? -7.166 -7.793 40.138 1.00 92.81 257 ASP A C 1
ATOM 1998 O O . ASP A 1 257 ? -6.261 -7.101 39.658 1.00 92.81 257 ASP A O 1
ATOM 2002 N N . VAL A 1 258 ? -8.011 -8.466 39.348 1.00 92.06 258 VAL A N 1
ATOM 2003 C CA . VAL A 1 258 ? -8.013 -8.264 37.893 1.00 92.06 258 VAL A CA 1
ATOM 2004 C C . VAL A 1 258 ? -8.673 -6.932 37.566 1.00 92.06 258 VAL A C 1
ATOM 2006 O O . VAL A 1 258 ? -9.680 -6.559 38.166 1.00 92.06 258 VAL A O 1
ATOM 2009 N N . VAL A 1 259 ? -8.112 -6.209 36.604 1.00 91.75 259 VAL A N 1
ATOM 2010 C CA . VAL A 1 259 ? -8.628 -4.919 36.146 1.00 91.75 259 VAL A CA 1
ATOM 2011 C C . VAL A 1 259 ? -9.402 -5.140 34.857 1.00 91.75 259 VAL A C 1
ATOM 2013 O O . VAL A 1 259 ? -8.829 -5.571 33.855 1.00 91.75 259 VAL A O 1
ATOM 2016 N N . LEU A 1 260 ? -10.700 -4.848 34.888 1.00 92.62 260 LEU A N 1
ATOM 2017 C CA . LEU A 1 260 ? -11.568 -4.850 33.721 1.00 92.62 260 LEU A CA 1
ATOM 2018 C C . LEU A 1 260 ? -11.718 -3.418 33.211 1.00 92.62 260 LEU A C 1
ATOM 2020 O O . LEU A 1 260 ? -12.248 -2.565 33.920 1.00 92.62 260 LEU A O 1
ATOM 2024 N N . THR A 1 261 ? -11.301 -3.172 31.974 1.00 89.81 261 THR A N 1
ATOM 2025 C CA . THR A 1 261 ? -11.492 -1.904 31.264 1.00 89.81 261 THR A CA 1
ATOM 2026 C C . THR A 1 261 ? -12.545 -2.106 30.180 1.00 89.81 261 THR A C 1
ATOM 2028 O O . THR A 1 261 ? -12.314 -2.826 29.210 1.00 89.81 261 THR A O 1
ATOM 2031 N N . ILE A 1 262 ? -13.709 -1.477 30.331 1.00 90.25 262 ILE A N 1
ATOM 2032 C CA . ILE A 1 262 ? -14.811 -1.520 29.367 1.00 90.25 262 ILE A CA 1
ATOM 2033 C C . ILE A 1 262 ? -14.792 -0.245 28.525 1.00 90.25 262 ILE A C 1
ATOM 2035 O O . ILE A 1 262 ? -14.678 0.860 29.057 1.00 90.25 262 ILE A O 1
ATOM 2039 N N . SER A 1 263 ? -14.937 -0.401 27.213 1.00 85.25 263 SER A N 1
ATOM 2040 C CA . SER A 1 263 ? -15.054 0.679 26.230 1.00 85.25 263 SER A CA 1
ATOM 2041 C C . SER A 1 263 ? -16.208 0.379 25.266 1.00 85.25 263 SER A C 1
ATOM 2043 O O . SER A 1 263 ? -16.698 -0.754 25.246 1.00 85.25 263 SER A O 1
ATOM 2045 N N . PRO A 1 264 ? -16.614 1.316 24.390 1.00 83.88 264 PRO A N 1
ATOM 2046 C CA . PRO A 1 264 ? -17.650 1.026 23.398 1.00 83.88 264 PRO A CA 1
ATOM 2047 C C . PRO A 1 264 ? -17.326 -0.139 22.462 1.00 83.88 264 PRO A C 1
ATOM 2049 O O . PRO A 1 264 ? -18.212 -0.637 21.786 1.00 83.88 264 PRO A O 1
ATOM 2052 N N . LEU A 1 265 ? -16.067 -0.566 22.381 1.00 80.81 265 LEU A N 1
ATOM 2053 C CA . LEU A 1 265 ? -15.624 -1.621 21.471 1.00 80.81 265 LEU A CA 1
ATOM 2054 C C . LEU A 1 265 ? -15.607 -3.008 22.125 1.00 80.81 265 LEU A C 1
ATOM 2056 O O . LEU A 1 265 ? -15.355 -4.005 21.447 1.00 80.81 265 LEU A O 1
ATOM 2060 N N . GLY A 1 266 ? -15.853 -3.082 23.432 1.00 87.12 266 GLY A N 1
ATOM 2061 C CA . GLY A 1 266 ? -15.781 -4.313 24.206 1.00 87.12 266 GLY A CA 1
ATOM 2062 C C . GLY A 1 266 ? -15.023 -4.112 25.511 1.00 87.12 266 GLY A C 1
ATOM 2063 O O . GLY A 1 266 ? -15.187 -3.101 26.193 1.00 87.12 266 GLY A O 1
ATOM 2064 N N . MET A 1 267 ? -14.201 -5.088 25.879 1.00 89.81 267 MET A N 1
ATOM 2065 C CA . MET A 1 267 ? -13.599 -5.152 27.205 1.00 89.81 267 MET A CA 1
ATOM 2066 C C . MET A 1 267 ? -12.196 -5.745 27.170 1.00 89.81 267 MET A C 1
ATOM 2068 O O . MET A 1 267 ? -11.957 -6.745 26.496 1.00 89.81 267 MET A O 1
ATOM 2072 N N . THR A 1 268 ? -11.307 -5.188 27.983 1.00 88.44 268 THR A N 1
ATOM 2073 C CA . THR A 1 268 ? -10.007 -5.774 28.308 1.00 88.44 268 THR A CA 1
ATOM 2074 C C . THR A 1 268 ? -9.998 -6.214 29.769 1.00 88.44 268 THR A C 1
ATOM 2076 O O . THR A 1 268 ? -10.504 -5.500 30.628 1.00 88.44 268 THR A O 1
ATOM 2079 N N . LEU A 1 269 ? -9.416 -7.374 30.063 1.00 90.12 269 LEU A N 1
ATOM 2080 C CA . LEU A 1 269 ? -9.102 -7.833 31.413 1.00 90.12 269 LEU A CA 1
ATOM 2081 C C . LEU A 1 269 ? -7.589 -7.974 31.532 1.00 90.12 269 LEU A C 1
ATOM 2083 O O . LEU A 1 269 ? -6.969 -8.699 30.754 1.00 90.12 269 LEU A O 1
ATOM 2087 N N . THR A 1 270 ? -7.005 -7.312 32.522 1.00 88.88 270 THR A N 1
ATOM 2088 C CA . THR A 1 270 ? -5.583 -7.439 32.847 1.00 88.88 270 THR A CA 1
ATOM 2089 C C . THR A 1 270 ? -5.393 -7.957 34.262 1.00 88.88 270 THR A C 1
ATOM 2091 O O . THR A 1 270 ? -6.212 -7.716 35.146 1.00 88.88 270 THR A O 1
ATOM 2094 N N . GLY A 1 271 ? -4.315 -8.698 34.489 1.00 87.00 271 GLY A N 1
ATOM 2095 C CA . GLY A 1 271 ? -4.016 -9.241 35.807 1.00 87.00 271 GLY A CA 1
ATOM 2096 C C . GLY A 1 271 ? -2.619 -9.830 35.893 1.00 87.00 271 GLY A C 1
ATOM 2097 O O . GLY A 1 271 ? -1.867 -9.851 34.919 1.00 87.00 271 GLY A O 1
ATOM 2098 N N . ASN A 1 272 ? -2.281 -10.335 37.075 1.00 83.75 272 ASN A N 1
ATOM 2099 C CA . ASN A 1 272 ? -1.046 -11.071 37.332 1.00 83.75 272 ASN A CA 1
ATOM 2100 C C . ASN A 1 272 ? -1.397 -12.479 37.817 1.00 83.75 272 ASN A C 1
ATOM 2102 O O . ASN A 1 272 ? -2.404 -12.668 38.494 1.00 83.75 272 ASN A O 1
ATOM 2106 N N . GLY A 1 273 ? -0.584 -13.479 37.483 1.00 77.75 273 GLY A N 1
ATOM 2107 C CA . GLY A 1 273 ? -0.889 -14.857 37.862 1.00 77.75 273 GLY A CA 1
ATOM 2108 C C . GLY A 1 273 ? 0.216 -15.862 37.539 1.00 77.75 273 GLY A C 1
ATOM 2109 O O . GLY A 1 273 ? 1.230 -15.500 36.935 1.00 77.75 273 GLY A O 1
ATOM 2110 N N . PRO A 1 274 ? 0.046 -17.132 37.943 1.00 74.56 274 PRO A N 1
ATOM 2111 C CA . PRO A 1 274 ? 1.012 -18.197 37.697 1.00 74.56 274 PRO A CA 1
ATOM 2112 C C . PRO A 1 274 ? 1.204 -18.519 36.204 1.00 74.56 274 PRO A C 1
ATOM 2114 O O . PRO A 1 274 ? 0.441 -18.113 35.327 1.00 74.56 274 PRO A O 1
ATOM 2117 N N . LEU A 1 275 ? 2.269 -19.267 35.917 1.00 70.69 275 LEU A N 1
ATOM 2118 C CA . LEU A 1 275 ? 2.673 -19.801 34.605 1.00 70.69 275 LEU A CA 1
ATOM 2119 C C . LEU A 1 275 ? 1.809 -20.975 34.138 1.00 70.69 275 LEU A C 1
ATOM 2121 O O . LEU A 1 275 ? 2.318 -22.026 33.759 1.00 70.69 275 LEU A O 1
ATOM 2125 N N . ASP A 1 276 ? 0.499 -20.811 34.186 1.00 75.75 276 ASP A N 1
ATOM 2126 C CA . ASP A 1 276 ? -0.424 -21.866 33.804 1.00 75.75 276 ASP A CA 1
ATOM 2127 C C . ASP A 1 276 ? -1.339 -21.359 32.690 1.00 75.75 276 ASP A C 1
ATOM 2129 O O . ASP A 1 276 ? -2.007 -20.332 32.834 1.00 75.75 276 ASP A O 1
ATOM 2133 N N . PHE A 1 277 ? -1.302 -22.052 31.549 1.00 74.56 277 PHE A N 1
ATOM 2134 C CA . PHE A 1 277 ? -2.141 -21.726 30.401 1.00 74.56 277 PHE A CA 1
ATOM 2135 C C . PHE A 1 277 ? -3.618 -21.855 30.755 1.00 74.56 277 PHE A C 1
ATOM 2137 O O . PHE A 1 277 ? -4.412 -20.983 30.403 1.00 74.56 277 PHE A O 1
ATOM 2144 N N . ASP A 1 278 ? -3.956 -22.880 31.534 1.00 81.50 278 ASP A N 1
ATOM 2145 C CA . ASP A 1 278 ? -5.321 -23.123 31.975 1.00 81.50 278 ASP A CA 1
ATOM 2146 C C . ASP A 1 278 ? -5.768 -22.036 32.957 1.00 81.50 278 ASP A C 1
ATOM 2148 O O . ASP A 1 278 ? -6.928 -21.634 32.932 1.00 81.50 278 ASP A O 1
ATOM 2152 N N . TYR A 1 279 ? -4.840 -21.474 33.746 1.00 83.56 279 TYR A N 1
ATOM 2153 C CA . TYR A 1 279 ? -5.121 -20.320 34.598 1.00 83.56 279 TYR A CA 1
ATOM 2154 C C . TYR A 1 279 ? -5.512 -19.097 33.765 1.00 83.56 279 TYR A C 1
ATOM 2156 O O . TYR A 1 279 ? -6.636 -18.619 33.877 1.00 83.56 279 TYR A O 1
ATOM 2164 N N . TYR A 1 280 ? -4.619 -18.576 32.914 1.00 76.75 280 TYR A N 1
ATOM 2165 C CA . TYR A 1 280 ? -4.876 -17.278 32.273 1.00 76.75 280 TYR A CA 1
ATOM 2166 C C . TYR A 1 280 ? -5.938 -17.350 31.164 1.00 76.75 280 TYR A C 1
ATOM 2168 O O . TYR A 1 280 ? -6.618 -16.358 30.918 1.00 76.75 280 TYR A O 1
ATOM 2176 N N . CYS A 1 281 ? -6.131 -18.505 30.519 1.00 82.00 281 CYS A N 1
ATOM 2177 C CA . CYS A 1 281 ? -7.189 -18.683 29.524 1.00 82.00 281 CYS A CA 1
ATOM 2178 C C . CYS A 1 281 ? -8.550 -19.051 30.128 1.00 82.00 281 CYS A C 1
ATOM 2180 O O . CYS A 1 281 ? -9.535 -19.010 29.391 1.00 82.00 281 CYS A O 1
ATOM 2182 N N . ALA A 1 282 ? -8.659 -19.373 31.426 1.00 88.94 282 ALA A N 1
ATOM 2183 C CA . ALA A 1 282 ? -9.935 -19.777 32.028 1.00 88.94 282 ALA A CA 1
ATOM 2184 C C . ALA A 1 282 ? -11.095 -18.801 31.734 1.00 88.94 282 ALA A C 1
ATOM 2186 O O . ALA A 1 282 ? -12.141 -19.270 31.277 1.00 88.94 282 ALA A O 1
ATOM 2187 N N . PRO A 1 283 ? -10.943 -17.463 31.853 1.00 88.56 283 PRO A N 1
ATOM 2188 C CA . PRO A 1 283 ? -12.016 -16.520 31.523 1.00 88.56 283 PRO A CA 1
ATOM 2189 C C . PRO A 1 283 ? -12.457 -16.581 30.055 1.00 88.56 283 PRO A C 1
ATOM 2191 O O . PRO A 1 283 ? -13.609 -16.296 29.743 1.00 88.56 283 PRO A O 1
ATOM 2194 N N . MET A 1 284 ? -11.572 -16.996 29.144 1.00 85.50 284 MET A N 1
ATOM 2195 C CA . MET A 1 284 ? -11.884 -17.197 27.727 1.00 85.50 284 MET A CA 1
ATOM 2196 C C . MET A 1 284 ? -12.571 -18.533 27.434 1.00 85.50 284 MET A C 1
ATOM 2198 O O . MET A 1 284 ? -12.829 -18.819 26.268 1.00 85.50 284 MET A O 1
ATOM 2202 N N . THR A 1 285 ? -12.861 -19.370 28.430 1.00 88.56 285 THR A N 1
ATOM 2203 C CA . THR A 1 285 ? -13.598 -20.634 28.232 1.00 88.56 285 THR A CA 1
ATOM 2204 C C . THR A 1 285 ? -15.088 -20.509 28.540 1.00 88.56 285 THR A C 1
ATOM 2206 O O . THR A 1 285 ? -15.875 -21.366 28.144 1.00 88.56 285 THR A O 1
ATOM 2209 N N . VAL A 1 286 ? -15.493 -19.420 29.196 1.00 90.31 286 VAL A N 1
ATOM 2210 C CA . VAL A 1 286 ? -16.881 -19.141 29.575 1.00 90.31 286 VAL A CA 1
ATOM 2211 C C . VAL A 1 286 ? -17.472 -18.022 28.724 1.00 90.31 286 VAL A C 1
ATOM 2213 O O . VAL A 1 286 ? -16.767 -17.364 27.957 1.00 90.31 286 VAL A O 1
ATOM 2216 N N . ASN A 1 287 ? -18.786 -17.829 28.814 1.00 91.31 287 ASN A N 1
ATOM 2217 C CA . ASN A 1 287 ? -19.442 -16.702 28.161 1.00 91.31 287 ASN A CA 1
ATOM 2218 C C . ASN A 1 287 ? -19.143 -15.407 28.911 1.00 91.31 287 ASN A C 1
ATOM 2220 O O . ASN A 1 287 ? -19.237 -15.362 30.141 1.00 91.31 287 ASN A O 1
ATOM 2224 N N . THR A 1 288 ? -18.831 -14.368 28.141 1.00 92.12 288 THR A N 1
ATOM 2225 C CA . THR A 1 288 ? -18.603 -13.018 28.646 1.00 92.12 288 THR A CA 1
ATOM 2226 C C . THR A 1 288 ? -19.635 -12.084 28.041 1.00 92.12 288 THR A C 1
ATOM 2228 O O . THR A 1 288 ? -19.798 -12.039 26.821 1.00 92.12 288 THR A O 1
ATOM 2231 N N . VAL A 1 289 ? -20.341 -11.357 28.900 1.00 94.69 289 VAL A N 1
ATOM 2232 C CA . VAL A 1 289 ? -21.483 -10.522 28.530 1.00 94.69 289 VAL A CA 1
ATOM 2233 C C . VAL A 1 289 ? -21.379 -9.178 29.241 1.00 94.69 289 VAL A C 1
ATOM 2235 O O . VAL A 1 289 ? -21.039 -9.125 30.425 1.00 94.69 289 VAL A O 1
ATOM 2238 N N . LEU A 1 290 ? -21.692 -8.098 28.530 1.00 94.38 290 LEU A N 1
ATOM 2239 C CA . LEU A 1 290 ? -21.980 -6.802 29.136 1.00 94.38 290 LEU A CA 1
ATOM 2240 C C . LEU A 1 290 ? -23.478 -6.745 29.433 1.00 94.38 290 LEU A C 1
ATOM 2242 O O . LEU A 1 290 ? -24.298 -6.788 28.516 1.00 94.38 290 LEU A O 1
ATOM 2246 N N . GLU A 1 291 ? -23.825 -6.691 30.714 1.00 95.25 291 GLU A N 1
ATOM 2247 C CA . GLU A 1 291 ? -25.204 -6.548 31.170 1.00 95.25 291 GLU A CA 1
ATOM 2248 C C . GLU A 1 291 ? -25.597 -5.077 31.052 1.00 95.25 291 GLU A C 1
ATOM 2250 O O . GLU A 1 291 ? -24.922 -4.196 31.603 1.00 95.25 291 GLU A O 1
ATOM 2255 N N . THR A 1 292 ? -26.676 -4.808 30.321 1.00 92.69 292 THR A N 1
ATOM 2256 C CA . THR A 1 292 ? -27.170 -3.447 30.089 1.00 92.69 292 THR A CA 1
ATOM 2257 C C . THR A 1 292 ? -28.571 -3.264 30.663 1.00 92.69 292 THR A C 1
ATOM 2259 O O . THR A 1 292 ? -29.221 -4.221 31.081 1.00 92.69 292 THR A O 1
ATOM 2262 N N . THR A 1 293 ? -29.068 -2.028 30.687 1.00 91.62 293 THR A N 1
ATOM 2263 C CA . THR A 1 293 ? -30.448 -1.735 31.101 1.00 91.62 293 THR A CA 1
ATOM 2264 C C . THR A 1 293 ? -31.519 -2.311 30.170 1.00 91.62 293 THR A C 1
ATOM 2266 O O . THR A 1 293 ? -32.667 -2.421 30.599 1.00 91.62 293 THR A O 1
ATOM 2269 N N . ASP A 1 294 ? -31.163 -2.667 28.930 1.00 88.06 294 ASP A N 1
ATOM 2270 C CA . ASP A 1 294 ? -32.098 -3.163 27.914 1.00 88.06 294 ASP A CA 1
ATOM 2271 C C . ASP A 1 294 ? -31.845 -4.634 27.558 1.00 88.06 294 ASP A C 1
ATOM 2273 O O . ASP A 1 294 ? -32.660 -5.506 27.868 1.00 88.06 294 ASP A O 1
ATOM 2277 N N . VAL A 1 295 ? -30.740 -4.907 26.858 1.00 88.56 295 VAL A N 1
ATOM 2278 C CA . VAL A 1 295 ? -30.390 -6.234 26.337 1.00 88.56 295 VAL A CA 1
ATOM 2279 C C . VAL A 1 295 ? -28.913 -6.508 26.573 1.00 88.56 295 VAL A C 1
ATOM 2281 O O . VAL A 1 295 ? -28.048 -5.680 26.289 1.00 88.56 295 VAL A O 1
ATOM 2284 N N . ASP A 1 296 ? -28.635 -7.706 27.063 1.00 92.69 296 ASP A N 1
ATOM 2285 C CA . ASP A 1 296 ? -27.291 -8.228 27.259 1.00 92.69 296 ASP A CA 1
ATOM 2286 C C . ASP A 1 296 ? -26.505 -8.301 25.940 1.00 92.69 296 ASP A C 1
ATOM 2288 O O . ASP A 1 296 ? -26.980 -8.846 24.940 1.00 92.69 296 ASP A O 1
ATOM 2292 N N . ILE A 1 297 ? -25.275 -7.784 25.950 1.00 91.50 297 ILE A N 1
ATOM 2293 C CA . ILE A 1 297 ? -24.378 -7.790 24.789 1.00 91.50 297 ILE A CA 1
ATOM 2294 C C . ILE A 1 297 ? -23.334 -8.886 24.981 1.00 91.50 297 ILE A C 1
ATOM 2296 O O . ILE A 1 297 ? -22.447 -8.783 25.830 1.00 91.50 297 ILE A O 1
ATOM 2300 N N . GLU A 1 298 ? -23.426 -9.944 24.178 1.00 91.12 298 GLU A N 1
ATOM 2301 C CA . GLU A 1 298 ? -22.437 -11.022 24.167 1.00 91.12 298 GLU A CA 1
ATOM 2302 C C . GLU A 1 298 ? -21.150 -10.581 23.457 1.00 91.12 298 GLU A C 1
ATOM 2304 O O . GLU A 1 298 ? -21.188 -10.075 22.333 1.00 91.12 298 GLU A O 1
ATOM 2309 N N . LEU A 1 299 ? -19.998 -10.803 24.097 1.00 86.69 299 LEU A N 1
ATOM 2310 C CA . LEU A 1 299 ? -18.698 -10.494 23.508 1.00 86.69 299 LEU A CA 1
ATOM 2311 C C . LEU A 1 299 ? -18.089 -11.739 22.849 1.00 86.69 299 LEU A C 1
ATOM 2313 O O . LEU A 1 299 ? -17.903 -12.777 23.492 1.00 86.69 299 LEU A O 1
ATOM 2317 N N . GLN A 1 300 ? -17.766 -11.633 21.558 1.00 68.94 300 GLN A N 1
ATOM 2318 C CA . GLN A 1 300 ? -17.570 -12.810 20.702 1.00 68.94 300 GLN A CA 1
ATOM 2319 C C . GLN A 1 300 ? -16.103 -13.102 20.357 1.00 68.94 300 GLN A C 1
ATOM 2321 O O . GLN A 1 300 ? -15.677 -14.254 20.455 1.00 68.94 300 GLN A O 1
ATOM 2326 N N . SER A 1 301 ? -15.302 -12.090 20.009 1.00 55.81 301 SER A N 1
ATOM 2327 C CA . SER A 1 301 ? -13.898 -12.298 19.610 1.00 55.81 301 SER A CA 1
ATOM 2328 C C . SER A 1 301 ? -12.956 -12.203 20.802 1.00 55.81 301 SER A C 1
ATOM 2330 O O . SER A 1 301 ? -13.013 -11.216 21.529 1.00 55.81 301 SER A O 1
ATOM 2332 N N . ARG A 1 302 ? -12.084 -13.206 20.979 1.00 66.19 302 ARG A N 1
ATOM 2333 C CA . ARG A 1 302 ? -11.171 -13.346 22.126 1.00 66.19 302 ARG A CA 1
ATOM 2334 C C . ARG A 1 302 ? -9.726 -13.328 21.637 1.00 66.19 302 ARG A C 1
ATOM 2336 O O . ARG A 1 302 ? -9.343 -14.176 20.837 1.00 66.19 302 ARG A O 1
ATOM 2343 N N . SER A 1 303 ? -8.921 -12.387 22.117 1.00 63.66 303 SER A N 1
ATOM 2344 C CA . SER A 1 303 ? -7.469 -12.382 21.898 1.00 63.66 303 SER A CA 1
ATOM 2345 C C . SER A 1 303 ? -6.755 -12.192 23.228 1.00 63.66 303 SER A C 1
ATOM 2347 O O . SER A 1 303 ? -7.312 -11.586 24.139 1.00 63.66 303 SER A O 1
ATOM 2349 N N . GLY A 1 304 ? -5.563 -12.758 23.386 1.00 65.62 304 GLY A N 1
ATOM 2350 C CA . GLY A 1 304 ? -4.820 -12.657 24.636 1.00 65.62 304 GLY A CA 1
ATOM 2351 C C . GLY A 1 304 ? -3.335 -12.499 24.386 1.00 65.62 304 GLY A C 1
ATOM 2352 O O . GLY A 1 304 ? -2.795 -13.063 23.434 1.00 65.62 304 GLY A O 1
ATOM 2353 N N . SER A 1 305 ? -2.678 -11.732 25.245 1.00 66.00 305 SER A N 1
ATOM 2354 C CA . SER A 1 305 ? -1.234 -11.554 25.218 1.00 66.00 305 SER A CA 1
ATOM 2355 C C . SER A 1 305 ? -0.662 -11.711 26.627 1.00 66.00 305 SER A C 1
ATOM 2357 O O . SER A 1 305 ? -1.317 -11.433 27.633 1.00 66.00 305 SER A O 1
ATOM 2359 N N . ARG A 1 306 ? 0.575 -12.205 26.717 1.00 61.53 306 ARG A N 1
ATOM 2360 C CA . ARG A 1 306 ? 1.325 -12.240 27.972 1.00 61.53 306 ARG A CA 1
ATOM 2361 C C . ARG A 1 306 ? 2.773 -11.883 27.698 1.00 61.53 306 ARG A C 1
ATOM 2363 O O . ARG A 1 306 ? 3.403 -12.460 26.817 1.00 61.53 306 ARG A O 1
ATOM 2370 N N . SER A 1 307 ? 3.288 -10.929 28.466 1.00 53.38 307 SER A N 1
ATOM 2371 C CA . SER A 1 307 ? 4.614 -10.351 28.241 1.00 53.38 307 SER A CA 1
ATOM 2372 C C . SER A 1 307 ? 5.747 -11.195 28.819 1.00 53.38 307 SER A C 1
ATOM 2374 O O . SER A 1 307 ? 6.842 -11.147 28.270 1.00 53.38 307 SER A O 1
ATOM 2376 N N . ASN A 1 308 ? 5.509 -11.962 29.896 1.00 56.69 308 ASN A N 1
ATOM 2377 C CA . ASN A 1 308 ? 6.495 -12.865 30.497 1.00 56.69 308 ASN A CA 1
ATOM 2378 C C . ASN A 1 308 ? 5.895 -13.811 31.566 1.00 56.69 308 ASN A C 1
ATOM 2380 O O . ASN A 1 308 ? 4.775 -13.586 32.028 1.00 56.69 308 ASN A O 1
ATOM 2384 N N . PRO A 1 309 ? 6.660 -14.829 32.010 1.00 54.09 309 PRO A N 1
ATOM 2385 C CA . PRO A 1 309 ? 6.267 -15.837 33.003 1.00 54.09 309 PRO A CA 1
ATOM 2386 C C . PRO A 1 309 ? 5.718 -15.311 34.346 1.00 54.09 309 PRO A C 1
ATOM 2388 O O . PRO A 1 309 ? 4.836 -15.915 34.940 1.00 54.09 309 PRO A O 1
ATOM 2391 N N . GLU A 1 310 ? 6.194 -14.162 34.813 1.00 56.56 310 GLU A N 1
ATOM 2392 C CA . GLU A 1 310 ? 5.687 -13.483 36.022 1.00 56.56 310 GLU A CA 1
ATOM 2393 C C . GLU A 1 310 ? 5.075 -12.113 35.687 1.00 56.56 310 GLU A C 1
ATOM 2395 O O . GLU A 1 310 ? 4.791 -11.311 36.570 1.00 56.56 310 GLU A O 1
ATOM 2400 N N . GLY A 1 311 ? 4.910 -11.828 34.394 1.00 64.69 311 GLY A N 1
ATOM 2401 C CA . GLY A 1 311 ? 4.410 -10.556 33.895 1.00 64.69 311 GLY A CA 1
ATOM 2402 C C . GLY A 1 311 ? 2.886 -10.515 33.788 1.00 64.69 311 GLY A C 1
ATOM 2403 O O . GLY A 1 311 ? 2.233 -11.571 33.842 1.00 64.69 311 GLY A O 1
ATOM 2404 N N . PRO A 1 312 ? 2.336 -9.307 33.578 1.00 76.69 312 PRO A N 1
ATOM 2405 C CA . PRO A 1 312 ? 0.912 -9.110 33.397 1.00 76.69 312 PRO A CA 1
ATOM 2406 C C . PRO A 1 312 ? 0.417 -9.879 32.170 1.00 76.69 312 PRO A C 1
ATOM 2408 O O . PRO A 1 312 ? 1.108 -9.969 31.143 1.00 76.69 312 PRO A O 1
ATOM 2411 N N . PHE A 1 313 ? -0.778 -10.441 32.298 1.00 82.19 313 PHE A N 1
ATOM 2412 C CA . PHE A 1 313 ? -1.540 -10.983 31.183 1.00 82.19 313 PHE A CA 1
ATOM 2413 C C . PHE A 1 313 ? -2.636 -9.996 30.781 1.00 82.19 313 PHE A C 1
ATOM 2415 O O . PHE A 1 313 ? -3.112 -9.211 31.602 1.00 82.19 313 PHE A O 1
ATOM 2422 N N . GLU A 1 314 ? -3.030 -10.061 29.517 1.00 84.12 314 GLU A N 1
ATOM 2423 C CA . GLU A 1 314 ? -4.093 -9.261 28.926 1.00 84.12 314 GLU A CA 1
ATOM 2424 C C . GLU A 1 314 ? -5.018 -10.177 28.125 1.00 84.12 314 GLU A C 1
ATOM 2426 O O . GLU A 1 314 ? -4.559 -10.983 27.315 1.00 84.12 314 GLU A O 1
ATOM 2431 N N . LEU A 1 315 ? -6.321 -10.048 28.355 1.00 84.88 315 LEU A N 1
ATOM 2432 C CA . LEU A 1 315 ? -7.386 -10.727 27.626 1.00 84.88 315 LEU A CA 1
ATOM 2433 C C . LEU A 1 315 ? -8.316 -9.665 27.044 1.00 84.88 315 LEU A C 1
ATOM 2435 O O . LEU A 1 315 ? -8.742 -8.766 27.759 1.00 84.88 315 LEU A O 1
ATOM 2439 N N . ILE A 1 316 ? -8.646 -9.771 25.764 1.00 83.31 316 ILE A N 1
ATOM 2440 C CA . ILE A 1 316 ? -9.441 -8.784 25.035 1.00 83.31 316 ILE A CA 1
ATOM 2441 C C . ILE A 1 316 ? -10.665 -9.478 24.455 1.00 83.31 316 ILE A C 1
ATOM 2443 O O . ILE A 1 316 ? -10.546 -10.510 23.787 1.00 83.31 316 ILE A O 1
ATOM 2447 N N . TRP A 1 317 ? -11.824 -8.871 24.685 1.00 86.88 317 TRP A N 1
ATOM 2448 C CA . TRP A 1 317 ? -13.104 -9.240 24.110 1.00 86.88 317 TRP A CA 1
ATOM 2449 C C . TRP A 1 317 ? -13.661 -8.097 23.268 1.00 86.88 317 TRP A C 1
ATOM 2451 O O . TRP A 1 317 ? -13.697 -6.954 23.723 1.00 86.88 317 TRP A O 1
ATOM 2461 N N . HIS A 1 318 ? -14.164 -8.413 22.076 1.00 81.25 318 HIS A N 1
ATOM 2462 C CA . HIS A 1 318 ? -14.802 -7.430 21.198 1.00 81.25 318 HIS A CA 1
ATOM 2463 C C . HIS A 1 318 ? -16.324 -7.577 21.180 1.00 81.25 318 HIS A C 1
ATOM 2465 O O . HIS A 1 318 ? -16.851 -8.694 21.112 1.00 81.25 318 HIS A O 1
ATOM 2471 N N . ALA A 1 319 ? -17.016 -6.439 21.203 1.00 80.75 319 ALA A N 1
ATOM 2472 C CA . ALA A 1 319 ? -18.439 -6.357 20.908 1.00 80.75 319 ALA A CA 1
ATOM 2473 C C . ALA A 1 319 ? -18.663 -6.370 19.386 1.00 80.75 319 ALA A C 1
ATOM 2475 O O . ALA A 1 319 ? -17.826 -5.891 18.621 1.00 80.75 319 ALA A O 1
ATOM 2476 N N . SER A 1 320 ? -19.798 -6.908 18.938 1.00 71.31 320 SER A N 1
ATOM 2477 C CA . SER A 1 320 ? -20.178 -6.914 17.516 1.00 71.31 320 SER A CA 1
ATOM 2478 C C . SER A 1 320 ? -20.667 -5.551 17.009 1.00 71.31 320 SER A C 1
ATOM 2480 O O . SER A 1 320 ? -20.751 -5.338 15.802 1.00 71.31 320 SER A O 1
ATOM 2482 N N . ALA A 1 321 ? -20.983 -4.632 17.923 1.00 71.75 321 ALA A N 1
ATOM 2483 C CA . ALA A 1 321 ? -21.385 -3.258 17.654 1.00 71.75 321 ALA A CA 1
ATOM 2484 C C . ALA A 1 321 ? -20.929 -2.342 18.799 1.00 71.75 321 ALA A C 1
ATOM 2486 O O . ALA A 1 321 ? -20.601 -2.818 19.888 1.00 71.75 321 ALA A O 1
ATOM 2487 N N . ALA A 1 322 ? -20.925 -1.028 18.554 1.00 76.38 322 ALA A N 1
ATOM 2488 C CA . ALA A 1 322 ? -20.581 -0.044 19.574 1.00 76.38 322 ALA A CA 1
ATOM 2489 C C . ALA A 1 322 ? -21.544 -0.122 20.773 1.00 76.38 322 ALA A C 1
ATOM 2491 O O . ALA A 1 322 ? -22.763 -0.119 20.601 1.00 76.38 322 ALA A O 1
ATOM 2492 N N . VAL A 1 323 ? -20.986 -0.169 21.981 1.00 80.56 323 VAL A N 1
ATOM 2493 C CA . VAL A 1 323 ? -21.734 -0.269 23.236 1.00 80.56 323 VAL A CA 1
ATOM 2494 C C . VAL A 1 323 ? -22.033 1.123 23.785 1.00 80.56 323 VAL A C 1
ATOM 2496 O O . VAL A 1 323 ? -21.129 1.949 23.931 1.00 80.56 323 VAL A O 1
ATOM 2499 N N . ASP A 1 324 ? -23.296 1.373 24.137 1.00 84.75 324 ASP A N 1
ATOM 2500 C CA . ASP A 1 324 ? -23.666 2.546 24.928 1.00 84.75 324 ASP A CA 1
ATOM 2501 C C . ASP A 1 324 ? -23.151 2.385 26.363 1.00 84.75 324 ASP A C 1
ATOM 2503 O O . ASP A 1 324 ? -23.702 1.630 27.169 1.00 84.75 324 ASP A O 1
ATOM 2507 N N . MET A 1 325 ? -22.087 3.118 26.682 1.00 87.19 325 MET A N 1
ATOM 2508 C CA . MET A 1 325 ? -21.391 3.042 27.964 1.00 87.19 325 MET A CA 1
ATOM 2509 C C . MET A 1 325 ? -22.237 3.486 29.159 1.00 87.19 325 MET A C 1
ATOM 2511 O O . MET A 1 325 ? -21.919 3.110 30.288 1.00 87.19 325 MET A O 1
ATOM 2515 N N . ASP A 1 326 ? -23.292 4.276 28.955 1.00 88.25 326 ASP A N 1
ATOM 2516 C CA . ASP A 1 326 ? -24.177 4.695 30.045 1.00 88.25 326 ASP A CA 1
ATOM 2517 C C . ASP A 1 326 ? -25.224 3.612 30.376 1.00 88.25 326 ASP A C 1
ATOM 2519 O O . ASP A 1 326 ? -25.702 3.558 31.510 1.00 88.25 326 ASP A O 1
ATOM 2523 N N . SER A 1 327 ? -25.496 2.692 29.441 1.00 90.81 327 SER A N 1
ATOM 2524 C CA . SER A 1 327 ? -26.431 1.571 29.624 1.00 90.81 327 SER A CA 1
ATOM 2525 C C . SER A 1 327 ? -25.856 0.391 30.415 1.00 90.81 327 SER A C 1
ATOM 2527 O O . SER A 1 327 ? -26.620 -0.424 30.931 1.00 90.81 327 SER A O 1
ATOM 2529 N N . ILE A 1 328 ? -24.526 0.272 30.513 1.00 93.00 328 ILE A N 1
ATOM 2530 C CA . ILE A 1 328 ? -23.871 -0.884 31.140 1.00 93.00 328 I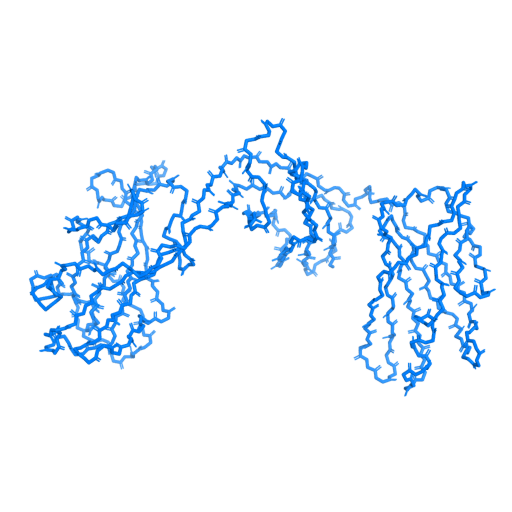LE A CA 1
ATOM 2531 C C . ILE A 1 328 ? -23.986 -0.791 32.663 1.00 93.00 328 ILE A C 1
ATOM 2533 O O . ILE A 1 328 ? -23.571 0.201 33.272 1.00 93.00 328 ILE A O 1
ATOM 2537 N N . ILE A 1 329 ? -24.499 -1.858 33.273 1.00 94.81 329 ILE A N 1
ATOM 2538 C CA . ILE A 1 329 ? -24.658 -1.974 34.727 1.00 94.81 329 ILE A CA 1
ATOM 2539 C C . ILE A 1 329 ? -23.687 -2.986 35.337 1.00 94.81 329 ILE A C 1
ATOM 2541 O O . ILE A 1 329 ? -23.192 -2.764 36.438 1.00 94.81 329 ILE A O 1
ATOM 2545 N N . ALA A 1 330 ? -23.350 -4.055 34.613 1.00 96.12 330 ALA A N 1
ATOM 2546 C CA . ALA A 1 330 ? -22.433 -5.079 35.098 1.00 96.12 330 ALA A CA 1
ATOM 2547 C C . ALA A 1 330 ? -21.687 -5.783 33.959 1.00 96.12 330 ALA A C 1
ATOM 2549 O O . ALA A 1 330 ? -22.100 -5.770 32.800 1.00 96.12 330 ALA A O 1
ATOM 2550 N N . VAL A 1 331 ? -20.598 -6.456 34.315 1.00 95.94 331 VAL A N 1
ATOM 2551 C CA . VAL A 1 331 ? -19.924 -7.443 33.468 1.00 95.94 331 VAL A CA 1
ATOM 2552 C C . VAL A 1 331 ? -20.210 -8.830 34.023 1.00 95.94 331 VAL A C 1
ATOM 2554 O O . VAL A 1 331 ? -20.058 -9.070 35.223 1.00 95.94 331 VAL A O 1
ATOM 2557 N N . ARG A 1 332 ? -20.572 -9.769 33.149 1.00 95.50 332 ARG A N 1
ATOM 2558 C CA . ARG A 1 332 ? -20.664 -11.188 33.487 1.00 95.50 332 ARG A CA 1
ATOM 2559 C C . ARG A 1 332 ? -19.566 -11.990 32.808 1.00 95.50 332 ARG A C 1
ATOM 2561 O O . ARG A 1 332 ? -19.461 -11.958 31.588 1.00 95.50 332 ARG A O 1
ATOM 2568 N N . ILE A 1 333 ? -18.789 -12.738 33.590 1.00 93.75 333 ILE A N 1
ATOM 2569 C CA . ILE A 1 333 ? -17.780 -13.699 33.113 1.00 93.75 333 ILE A CA 1
ATOM 2570 C C . ILE A 1 333 ? -18.134 -15.060 33.713 1.00 93.75 333 ILE A C 1
ATOM 2572 O O . ILE A 1 333 ? -17.842 -15.336 34.881 1.00 93.75 333 ILE A O 1
ATOM 2576 N N . GLY A 1 334 ? -18.817 -15.900 32.934 1.00 91.06 334 GLY A N 1
ATOM 2577 C CA . GLY A 1 334 ? -19.452 -17.115 33.443 1.00 91.06 334 GLY A CA 1
ATOM 2578 C C . GLY A 1 334 ? -20.477 -16.789 34.535 1.00 91.06 334 GLY A C 1
ATOM 2579 O O . GLY A 1 334 ? -21.449 -16.067 34.291 1.00 91.06 334 GLY A O 1
ATOM 2580 N N . ASP A 1 335 ? -20.235 -17.304 35.740 1.00 92.25 335 ASP A N 1
ATOM 2581 C CA . ASP A 1 335 ? -21.083 -17.076 36.918 1.00 92.25 335 ASP A CA 1
ATOM 2582 C C . ASP A 1 335 ? -20.686 -15.827 37.726 1.00 92.25 335 ASP A C 1
ATOM 2584 O O . ASP A 1 335 ? -21.414 -15.416 38.630 1.00 92.25 335 ASP A O 1
ATOM 2588 N N . ASN A 1 336 ? -19.554 -15.189 37.405 1.00 95.06 336 ASN A N 1
ATOM 2589 C CA . ASN A 1 336 ? -19.138 -13.951 38.061 1.00 95.06 336 ASN A CA 1
ATOM 2590 C C . ASN A 1 336 ? -19.959 -12.795 37.506 1.00 95.06 336 ASN A C 1
ATOM 2592 O O . ASN A 1 336 ? -19.932 -12.564 36.299 1.00 95.06 336 ASN A O 1
ATOM 2596 N N . ARG A 1 337 ? -20.636 -12.045 38.378 1.00 96.00 337 ARG A N 1
ATOM 2597 C CA . ARG A 1 337 ? -21.304 -10.787 38.034 1.00 96.00 337 ARG A CA 1
ATOM 2598 C C . ARG A 1 337 ? -20.627 -9.643 38.780 1.00 96.00 337 ARG A C 1
ATOM 2600 O O . ARG A 1 337 ? -20.651 -9.613 40.007 1.00 96.00 337 ARG A O 1
ATOM 2607 N N . ILE A 1 338 ? -20.020 -8.733 38.029 1.00 96.31 338 ILE A N 1
ATOM 2608 C CA . ILE A 1 338 ? -19.212 -7.620 38.527 1.00 96.31 338 ILE A CA 1
ATOM 2609 C C . ILE A 1 338 ? -19.962 -6.324 38.231 1.00 96.31 338 ILE A C 1
ATOM 2611 O O . ILE A 1 338 ? -20.100 -5.947 37.070 1.00 96.31 338 ILE A O 1
ATOM 2615 N N . GLU A 1 339 ? -20.460 -5.657 39.269 1.00 93.81 339 GLU A N 1
ATOM 2616 C CA . GLU A 1 339 ? -21.174 -4.381 39.131 1.00 93.81 339 GLU A CA 1
ATOM 2617 C C . GLU A 1 339 ? -20.212 -3.253 38.741 1.00 93.81 339 GLU A C 1
ATOM 2619 O O . GLU A 1 339 ? -19.119 -3.129 39.301 1.00 93.81 339 GLU A O 1
ATOM 2624 N N . LEU A 1 340 ? -20.643 -2.406 37.808 1.00 86.25 340 LEU A N 1
ATOM 2625 C CA . LEU A 1 340 ? -19.931 -1.195 37.409 1.00 86.25 340 LEU A CA 1
ATOM 2626 C C . LEU A 1 340 ? -20.556 -0.005 38.146 1.00 86.25 340 LEU A C 1
ATOM 2628 O O . LEU A 1 340 ? -21.590 0.507 37.718 1.00 86.25 340 LEU A O 1
ATOM 2632 N N . ASN A 1 341 ? -19.949 0.394 39.269 1.00 67.56 341 ASN A N 1
ATOM 2633 C CA . ASN A 1 341 ? -20.403 1.536 40.079 1.00 67.56 341 ASN A CA 1
ATOM 2634 C C . ASN A 1 341 ? -20.303 2.881 39.351 1.00 67.56 341 ASN A C 1
ATOM 2636 O O . ASN A 1 341 ? -19.359 3.056 38.545 1.00 67.56 341 ASN A O 1
#

Radius of gyration: 27.92 Å; chains: 1; bounding box: 65×50×72 Å